Protein AF-A0A7X1Y1A5-F1 (afdb_monomer)

Mean predicted aligned error: 3.68 Å

Solvent-accessible surface area (backbone atoms only — not comparable to full-atom values): 12520 Å² total; per-residue (Å²): 138,83,86,88,81,53,67,68,61,55,48,53,51,49,54,50,46,46,41,40,70,78,44,64,27,79,57,90,88,56,60,76,90,51,46,66,65,41,46,43,37,35,48,65,66,52,66,79,60,46,49,19,50,79,42,71,34,95,81,48,61,76,58,76,95,42,43,67,24,46,55,52,50,51,52,32,39,50,70,18,44,76,50,64,33,32,40,62,83,42,53,36,37,65,87,43,78,54,68,34,30,24,36,59,42,32,43,61,32,44,37,38,84,50,64,18,96,88,44,80,75,28,39,25,83,44,59,52,24,40,33,27,41,74,58,87,61,32,34,37,36,45,36,60,42,58,72,81,60,65,42,50,61,65,54,59,50,47,42,37,76,70,41,46,78,81,46,51,88,30,51,52,82,92,68,88,76,71,99,70,88,74,53,45,68,51,45,45,55,34,47,75,71,39,50,73,59,74,45,76,43,95,90,68,52,37,26,46,39,62,24,56,13,46,32,99,90,60,46,49,65,82

Foldseek 3Di:
DDDDDDPLVVVLVVLCCCLCPVLVADCVPPDSVCSVLLSVLLVLQFDQQDAAAEAEFPPADDDPVLVQLVVVVNVSNRNSHGQVQFFDPQSRYSLRDDLLCQQAVKGWGASADDADPPDRSHGHHDQWTWIWHDDNHHIYGQYIDGPPQSQVLSSNLRCCVRCVVLQVVFWDPPDQDDPDDDDSVRSVVCSVVQHWDWDQYPVRTTGGRSSQGADPVGGHPD

Secondary structure (DSSP, 8-state):
------HHHHHHHHHHHIIIIIS----TTS-GGGHHHHHHHHHTTS------EEEE-TT----GGGHHHHHHHHHHHHHT---GGGS-GGGGSTT---HHHHHH--EEEE---SBPTT-TTSBPPPSEEEEEEE-SSEEEEEEEEETT-TT-THHHHHHHHH-HHHHGGGBPTT----SS---HHHHHHHHHTT----EE-TTS-EE--TT--B-TTSSB--

Sequence (222 aa):
MLLKADFVRDWTAELRRIMEIEWAMDLSQIPPKDFLALFFHAGKRRIEPRPRVVKVSASFVCPQNHASGWATLQTKIETGLDLSPHLSLQIEKVMGKDPLLFDWGVYHLHLGQAVHPKNGSFIERTGPVVFGYPTIDAFHAIGIYEHGSWSDSSIIETLHSNWPELTSHAKLEGVLSLAQNFNDEDRKNLRKAGINLITALSDGTFLAPLGGGYAGNGVSIE

Organism: NCBI:txid1608996

Structure (mmCIF, N/CA/C/O backbone):
data_AF-A0A7X1Y1A5-F1
#
_entry.id   AF-A0A7X1Y1A5-F1
#
loop_
_atom_site.group_PDB
_atom_site.id
_atom_site.type_symbol
_atom_site.label_atom_id
_atom_site.label_alt_id
_atom_site.label_comp_id
_atom_site.label_asym_id
_atom_site.label_entity_id
_atom_site.label_seq_id
_atom_site.pdbx_PDB_ins_code
_atom_site.Cartn_x
_atom_site.Cartn_y
_atom_site.Cartn_z
_atom_site.occupancy
_atom_site.B_iso_or_equiv
_at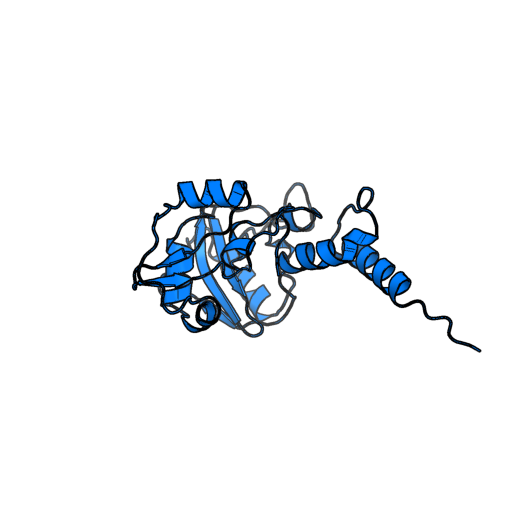om_site.auth_seq_id
_atom_site.auth_comp_id
_atom_site.auth_asym_id
_atom_site.auth_atom_id
_atom_site.pdbx_PDB_model_num
ATOM 1 N N . MET A 1 1 ? 11.812 -28.340 -36.354 1.00 65.12 1 MET A N 1
ATOM 2 C CA . MET A 1 1 ? 12.340 -27.250 -35.506 1.00 65.12 1 MET A CA 1
ATOM 3 C C . MET A 1 1 ? 12.042 -27.617 -34.063 1.00 65.12 1 MET A C 1
ATOM 5 O O . MET A 1 1 ? 10.878 -27.819 -33.753 1.00 65.12 1 MET A O 1
ATOM 9 N N . LEU A 1 2 ? 13.062 -27.816 -33.226 1.00 71.69 2 LEU A N 1
ATOM 10 C CA . LEU A 1 2 ? 12.881 -28.106 -31.799 1.00 71.69 2 LEU A CA 1
ATOM 11 C C . LEU A 1 2 ? 12.885 -26.781 -31.036 1.00 71.69 2 LEU A C 1
ATOM 13 O O . LEU A 1 2 ? 13.818 -25.994 -31.186 1.00 71.69 2 LEU A O 1
ATOM 17 N N . LEU A 1 3 ? 11.839 -26.528 -30.251 1.00 76.12 3 LEU A N 1
ATOM 18 C CA . LEU A 1 3 ? 11.799 -25.396 -29.331 1.00 76.12 3 LEU A CA 1
ATOM 19 C C . LEU A 1 3 ? 12.829 -25.651 -28.217 1.00 76.12 3 LEU A C 1
ATOM 21 O O . LEU A 1 3 ? 12.764 -26.684 -27.550 1.00 76.12 3 LEU A O 1
ATOM 25 N N . LYS A 1 4 ? 13.785 -24.739 -28.019 1.00 82.44 4 LYS A N 1
ATOM 26 C CA . LYS A 1 4 ? 14.707 -24.775 -26.875 1.00 82.44 4 LYS A CA 1
ATOM 27 C C . LYS A 1 4 ? 14.167 -23.819 -25.814 1.00 82.44 4 LYS A C 1
ATOM 29 O O . LYS A 1 4 ? 14.333 -22.615 -25.961 1.00 82.44 4 LYS A O 1
ATOM 34 N N . ALA A 1 5 ? 13.498 -24.361 -24.800 1.00 87.31 5 ALA A N 1
ATOM 35 C CA . ALA A 1 5 ? 12.947 -23.597 -23.683 1.00 87.31 5 ALA A CA 1
ATOM 36 C C . ALA A 1 5 ? 13.817 -23.781 -22.432 1.00 87.31 5 ALA A C 1
ATOM 38 O O . ALA A 1 5 ? 14.169 -24.912 -22.091 1.00 87.31 5 ALA A O 1
ATOM 39 N N . ASP A 1 6 ? 14.142 -22.680 -21.754 1.00 93.50 6 ASP A N 1
ATOM 40 C CA . ASP A 1 6 ? 14.787 -22.671 -20.439 1.00 93.50 6 ASP A CA 1
ATOM 41 C C . ASP A 1 6 ? 13.978 -21.750 -19.528 1.00 93.50 6 A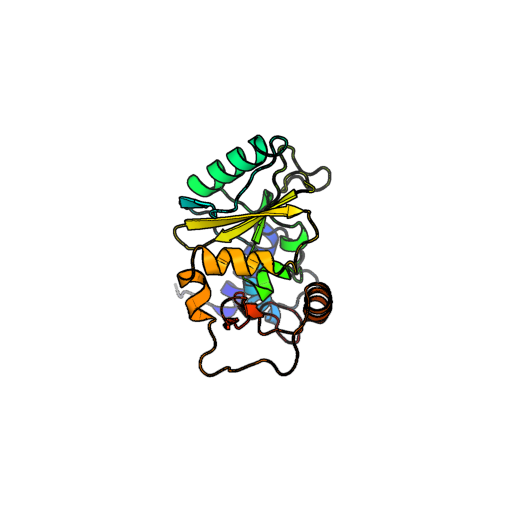SP A C 1
ATOM 43 O O . ASP A 1 6 ? 14.274 -20.568 -19.367 1.00 93.50 6 ASP A O 1
ATOM 47 N N . PHE A 1 7 ? 12.919 -22.308 -18.943 1.00 91.38 7 PHE A N 1
ATOM 48 C CA . PHE A 1 7 ? 11.948 -21.536 -18.175 1.00 91.38 7 PHE A CA 1
ATOM 49 C C . PHE A 1 7 ? 12.573 -20.753 -17.021 1.00 91.38 7 PHE A C 1
ATOM 51 O O . PHE A 1 7 ? 12.110 -19.658 -16.726 1.00 91.38 7 PHE A O 1
ATOM 58 N N . VAL A 1 8 ? 13.625 -21.269 -16.379 1.00 91.88 8 VAL A N 1
ATOM 59 C CA . VAL A 1 8 ? 14.278 -20.570 -15.262 1.00 91.88 8 VAL A CA 1
ATOM 60 C C . VAL A 1 8 ? 15.030 -19.349 -15.774 1.00 91.88 8 VAL A C 1
ATOM 62 O O . VAL A 1 8 ? 14.900 -18.259 -15.207 1.00 91.88 8 VAL A O 1
ATOM 65 N N . ARG A 1 9 ? 15.804 -19.509 -16.852 1.00 92.31 9 ARG A N 1
ATOM 66 C CA . ARG A 1 9 ? 16.543 -18.400 -17.456 1.00 92.31 9 ARG A CA 1
ATOM 67 C C . ARG A 1 9 ? 15.604 -17.355 -18.044 1.00 92.31 9 ARG A C 1
ATOM 69 O O . ARG A 1 9 ? 15.808 -16.167 -17.805 1.00 92.31 9 ARG A O 1
ATOM 76 N N . ASP A 1 10 ? 14.592 -17.800 -18.779 1.00 93.62 10 ASP A N 1
ATOM 77 C CA . ASP A 1 10 ? 13.623 -16.933 -19.447 1.00 93.62 10 ASP A CA 1
ATOM 78 C C . ASP A 1 10 ? 12.794 -16.159 -18.408 1.00 93.62 10 ASP A C 1
ATOM 80 O O . ASP A 1 10 ? 12.648 -14.944 -18.520 1.00 93.62 10 ASP A O 1
ATOM 84 N N . TRP A 1 11 ? 12.367 -16.819 -17.324 1.00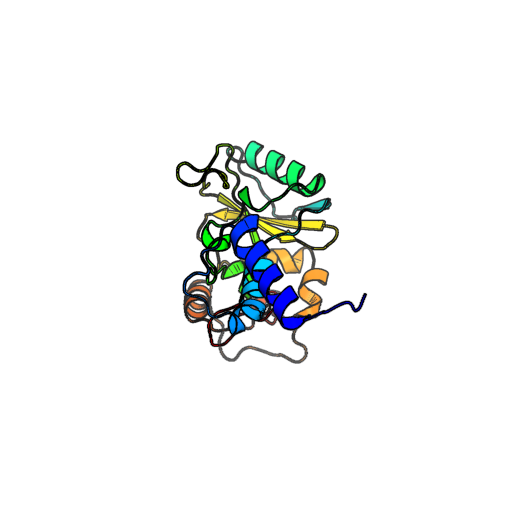 93.75 11 TRP A N 1
ATOM 85 C CA . TRP A 1 11 ? 11.703 -16.163 -16.196 1.00 93.75 11 TRP A CA 1
ATOM 86 C C . TRP A 1 11 ? 12.602 -15.140 -15.500 1.00 93.75 11 TRP A C 1
ATOM 88 O O . TRP A 1 11 ? 12.198 -14.002 -15.290 1.00 93.75 11 TRP A O 1
ATOM 98 N N . THR A 1 12 ? 13.849 -15.501 -15.187 1.00 95.25 12 THR A N 1
ATOM 99 C CA . THR A 1 12 ? 14.800 -14.584 -14.530 1.00 95.25 12 THR A CA 1
ATOM 100 C C . THR A 1 12 ? 15.081 -13.347 -15.389 1.00 95.25 12 THR A C 1
ATOM 102 O O . THR A 1 12 ? 15.207 -12.239 -14.862 1.00 95.25 12 THR A O 1
ATOM 105 N N . ALA A 1 13 ? 15.178 -13.523 -16.710 1.00 95.31 13 ALA A N 1
ATOM 106 C CA . ALA A 1 13 ? 15.346 -12.425 -17.654 1.00 95.31 13 ALA A CA 1
ATOM 107 C C . ALA A 1 13 ? 14.111 -11.513 -17.692 1.00 95.31 13 ALA A C 1
ATOM 109 O O . ALA A 1 13 ? 14.267 -10.293 -17.702 1.00 95.31 13 ALA A O 1
ATOM 110 N N . GLU A 1 14 ? 12.907 -12.084 -17.650 1.00 96.75 14 GLU A N 1
ATOM 111 C CA . GLU A 1 14 ? 11.667 -11.308 -17.639 1.00 96.75 14 GLU A CA 1
ATOM 112 C C . GLU A 1 14 ? 11.478 -10.526 -16.335 1.00 96.75 14 GLU A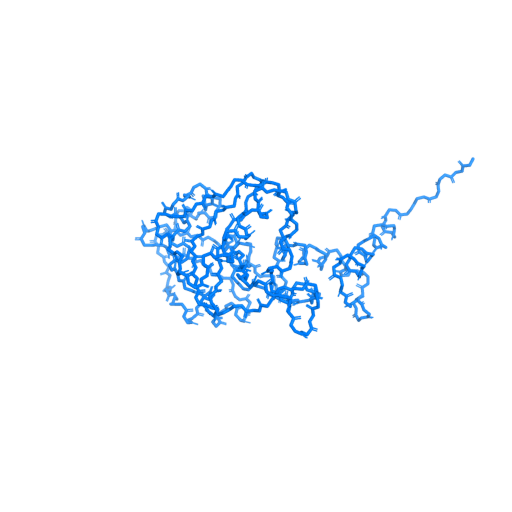 C 1
ATOM 114 O O . GLU A 1 14 ? 11.170 -9.336 -16.377 1.00 96.75 14 GLU A O 1
ATOM 119 N N . LEU A 1 15 ? 11.766 -11.138 -15.180 1.00 97.25 15 LEU A N 1
ATOM 120 C CA . LEU A 1 15 ? 11.756 -10.436 -13.893 1.00 97.25 15 LEU A CA 1
ATOM 121 C C . LEU A 1 15 ? 12.695 -9.226 -13.908 1.00 97.25 15 LEU A C 1
ATOM 123 O O . LEU A 1 15 ? 12.296 -8.127 -13.523 1.00 97.25 15 LEU A O 1
ATOM 127 N N . ARG A 1 16 ? 13.929 -9.412 -14.401 1.00 97.25 16 ARG A N 1
ATOM 128 C CA . ARG A 1 16 ? 14.891 -8.314 -14.559 1.00 97.25 16 ARG A CA 1
ATOM 129 C C . ARG A 1 16 ? 14.326 -7.221 -15.462 1.00 97.25 16 ARG A C 1
ATOM 131 O O . ARG A 1 16 ? 14.384 -6.054 -15.089 1.00 97.25 16 ARG A O 1
ATOM 138 N N . ARG A 1 17 ? 13.781 -7.591 -16.626 1.00 97.75 17 ARG A N 1
ATOM 139 C CA . ARG A 1 17 ? 13.235 -6.642 -17.602 1.00 97.75 17 ARG A CA 1
ATOM 140 C C . ARG A 1 17 ? 12.127 -5.793 -16.984 1.00 97.75 17 ARG A C 1
ATOM 142 O O . ARG A 1 17 ? 12.178 -4.576 -17.117 1.00 97.75 17 ARG A O 1
ATOM 149 N N . ILE A 1 18 ? 11.163 -6.404 -16.295 1.00 97.50 18 ILE A N 1
ATOM 150 C CA . ILE A 1 18 ? 10.073 -5.672 -15.633 1.00 97.50 18 ILE A CA 1
ATOM 151 C C . ILE A 1 18 ? 10.649 -4.718 -14.577 1.00 97.50 18 ILE A C 1
ATOM 153 O O . ILE A 1 18 ? 10.353 -3.524 -14.589 1.00 97.50 18 ILE A O 1
ATOM 157 N N . MET A 1 19 ? 11.522 -5.217 -13.699 1.00 97.56 19 MET A N 1
ATOM 158 C CA . MET A 1 19 ? 12.094 -4.415 -12.614 1.00 97.56 19 MET A CA 1
ATOM 159 C C . MET A 1 19 ? 12.938 -3.233 -13.123 1.00 97.56 19 MET A C 1
ATOM 161 O O . MET A 1 19 ? 12.823 -2.128 -12.598 1.00 97.56 19 MET A O 1
ATOM 165 N N . GLU A 1 20 ? 13.772 -3.427 -14.145 1.00 97.50 20 GLU A N 1
ATOM 166 C CA . GLU A 1 20 ? 14.637 -2.369 -14.687 1.00 97.50 20 GLU A CA 1
ATOM 167 C C . GLU A 1 20 ? 13.868 -1.392 -15.585 1.00 97.50 20 GLU A C 1
ATOM 169 O O . GLU A 1 20 ? 14.029 -0.181 -15.455 1.00 97.50 20 GLU A O 1
ATOM 174 N N . ILE A 1 21 ? 13.025 -1.900 -16.490 1.00 96.56 21 ILE A N 1
ATOM 175 C CA . ILE A 1 21 ? 12.408 -1.090 -17.550 1.00 96.56 21 ILE A CA 1
ATOM 176 C C . ILE A 1 21 ? 11.083 -0.480 -17.104 1.00 96.56 21 ILE A C 1
ATOM 178 O O . ILE A 1 21 ? 10.854 0.707 -17.317 1.00 96.56 21 ILE A O 1
ATOM 182 N N . GLU A 1 22 ? 10.202 -1.272 -16.496 1.00 95.31 22 GLU A N 1
ATOM 183 C CA . GLU A 1 22 ? 8.859 -0.809 -16.122 1.00 95.31 22 GLU A CA 1
ATOM 184 C C . GLU A 1 22 ? 8.852 -0.163 -14.737 1.00 95.31 22 GLU A C 1
ATOM 186 O O . GLU A 1 22 ? 8.068 0.744 -14.470 1.00 95.31 22 GLU A O 1
ATOM 191 N N . TRP A 1 23 ? 9.728 -0.621 -13.842 1.00 96.31 23 TRP A N 1
ATOM 192 C CA . TRP A 1 23 ? 9.788 -0.158 -12.453 1.00 96.31 23 TRP A CA 1
ATOM 193 C C . TRP A 1 23 ? 10.985 0.744 -12.144 1.00 96.31 23 TRP A C 1
ATOM 195 O O . TRP A 1 23 ? 11.135 1.148 -10.987 1.00 96.31 23 TRP A O 1
ATOM 205 N N . ALA A 1 24 ? 11.801 1.060 -13.156 1.00 96.38 24 ALA A N 1
ATOM 206 C CA . ALA A 1 24 ? 12.955 1.955 -13.073 1.00 96.38 24 ALA A CA 1
ATOM 207 C C . ALA A 1 24 ? 13.945 1.602 -11.942 1.00 96.38 24 ALA A C 1
ATOM 209 O O . ALA A 1 24 ? 14.517 2.483 -11.296 1.00 96.38 24 ALA A O 1
ATOM 210 N N . MET A 1 25 ? 14.138 0.307 -11.669 1.00 96.69 25 MET A N 1
ATOM 211 C CA . MET A 1 25 ? 15.034 -0.163 -10.613 1.00 96.69 25 MET A CA 1
ATOM 212 C C . MET A 1 25 ? 16.462 -0.390 -11.108 1.00 96.69 25 MET A C 1
ATOM 214 O O . MET A 1 25 ? 16.685 -0.920 -12.192 1.00 96.69 25 MET A O 1
ATOM 218 N N . ASP A 1 26 ? 17.440 -0.085 -10.255 1.00 95.88 26 ASP A N 1
ATOM 219 C CA . ASP A 1 26 ? 18.838 -0.475 -10.462 1.00 95.88 26 ASP A CA 1
ATOM 220 C C . ASP A 1 26 ? 19.111 -1.852 -9.834 1.00 95.88 26 ASP A C 1
ATOM 222 O O . ASP A 1 26 ? 19.142 -1.993 -8.609 1.00 95.88 26 ASP A O 1
ATOM 226 N N . LEU A 1 27 ? 19.320 -2.864 -10.681 1.00 96.06 27 LEU A N 1
ATOM 227 C CA . LEU A 1 27 ? 19.672 -4.232 -10.282 1.00 96.06 27 LEU A CA 1
ATOM 228 C C . LEU A 1 27 ? 21.161 -4.562 -10.474 1.00 96.06 27 LEU A C 1
ATOM 230 O O . LEU A 1 27 ? 21.537 -5.732 -10.386 1.00 96.06 27 LEU A O 1
ATOM 234 N N . SER A 1 28 ? 22.025 -3.574 -10.731 1.00 94.81 28 SER A N 1
ATOM 235 C CA . SER A 1 28 ? 23.445 -3.804 -11.053 1.00 94.81 28 SER A CA 1
ATOM 236 C C . SER A 1 28 ? 24.206 -4.573 -9.967 1.00 94.81 28 SER A C 1
ATOM 238 O O . SER A 1 28 ? 25.107 -5.349 -10.280 1.00 94.81 28 SER A O 1
ATOM 240 N N . GLN A 1 29 ? 23.820 -4.393 -8.700 1.00 94.31 29 GLN A N 1
ATOM 241 C CA . GLN A 1 29 ? 24.430 -5.046 -7.535 1.00 94.31 29 GLN A CA 1
ATOM 242 C C . GLN A 1 29 ? 23.626 -6.243 -7.005 1.00 94.31 29 GLN A C 1
ATOM 244 O O . GLN A 1 29 ? 23.963 -6.796 -5.959 1.00 94.31 29 GLN A O 1
ATOM 249 N N . ILE A 1 30 ? 22.548 -6.640 -7.688 1.00 95.62 30 ILE A N 1
ATOM 250 C CA . ILE A 1 30 ? 21.641 -7.688 -7.214 1.00 95.62 30 ILE A CA 1
ATOM 251 C C . ILE A 1 30 ? 21.938 -8.997 -7.959 1.00 95.62 30 ILE A C 1
ATOM 253 O O . ILE A 1 30 ? 21.876 -9.034 -9.193 1.00 95.62 30 ILE A O 1
ATOM 257 N N . PRO A 1 31 ? 22.257 -10.095 -7.250 1.00 95.00 31 PRO A N 1
ATOM 258 C CA . PRO A 1 31 ? 22.532 -11.363 -7.904 1.00 95.00 31 PRO A CA 1
ATOM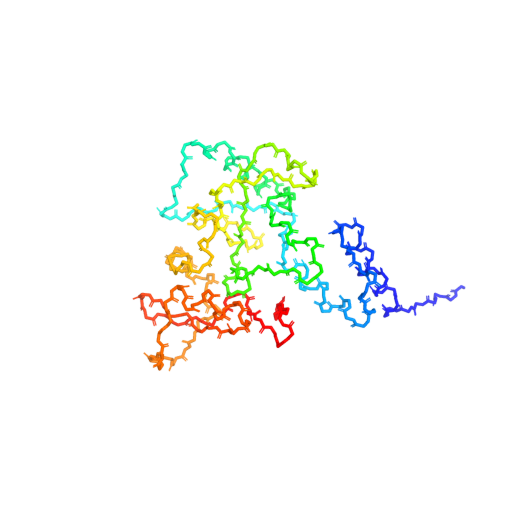 259 C C . PRO A 1 31 ? 21.226 -11.982 -8.446 1.00 95.00 31 PRO A C 1
ATOM 261 O O . PRO A 1 31 ? 20.196 -11.921 -7.773 1.00 95.00 31 PRO A O 1
ATOM 264 N N . PRO A 1 32 ? 21.247 -12.655 -9.615 1.00 93.62 32 PRO A N 1
ATOM 265 C CA . PRO A 1 32 ? 20.028 -13.162 -10.259 1.00 93.62 32 PRO A CA 1
ATOM 266 C C . PRO A 1 32 ? 19.171 -14.096 -9.394 1.00 93.62 32 PRO A C 1
ATOM 268 O O . PRO A 1 32 ? 17.950 -14.106 -9.516 1.00 93.62 32 PRO A O 1
ATOM 271 N N . LYS A 1 33 ? 19.798 -14.860 -8.491 1.00 92.81 33 LYS A N 1
ATOM 272 C CA . LYS A 1 33 ? 19.102 -15.762 -7.560 1.00 92.81 33 LYS A CA 1
ATOM 273 C C . LYS A 1 33 ? 18.132 -15.042 -6.609 1.00 92.81 33 LYS A C 1
ATOM 275 O O . LYS A 1 33 ? 17.196 -15.672 -6.131 1.00 92.81 33 LYS A O 1
ATOM 280 N N . ASP A 1 34 ? 18.338 -13.748 -6.360 1.00 93.81 34 ASP A N 1
ATOM 281 C CA . ASP A 1 34 ? 17.519 -12.961 -5.433 1.00 93.81 34 ASP A CA 1
ATOM 282 C C . ASP A 1 34 ? 16.356 -12.250 -6.151 1.00 93.81 34 ASP A C 1
ATOM 284 O O . ASP A 1 34 ? 15.466 -11.706 -5.499 1.00 93.81 34 ASP A O 1
ATOM 288 N N . PHE A 1 35 ? 16.315 -12.278 -7.492 1.00 94.94 35 PHE A N 1
ATOM 289 C CA . PHE A 1 35 ? 15.307 -11.560 -8.280 1.00 94.94 35 PHE A CA 1
ATOM 290 C C . PHE A 1 35 ? 13.889 -11.982 -7.962 1.00 94.94 35 PHE A C 1
ATOM 292 O O . PHE A 1 35 ? 13.022 -11.125 -7.899 1.00 94.94 35 PHE A O 1
ATOM 299 N N . LEU A 1 36 ? 13.647 -13.268 -7.712 1.00 93.12 36 LEU A N 1
ATOM 300 C CA . LEU A 1 36 ? 12.301 -13.747 -7.422 1.00 93.12 36 LEU A CA 1
ATOM 301 C C . LEU A 1 36 ? 11.733 -13.108 -6.148 1.00 93.12 36 LEU A C 1
ATOM 303 O O . LEU A 1 36 ? 10.659 -12.515 -6.177 1.00 93.12 36 LEU A O 1
ATOM 307 N N . ALA A 1 37 ? 12.474 -13.189 -5.041 1.00 93.31 37 ALA A N 1
ATOM 308 C CA . ALA A 1 37 ? 12.042 -12.619 -3.768 1.00 93.31 37 ALA A CA 1
ATOM 309 C C . ALA A 1 37 ? 11.919 -11.088 -3.852 1.00 93.31 37 ALA A C 1
ATOM 311 O O . ALA A 1 37 ? 10.962 -10.502 -3.347 1.00 93.31 37 ALA A O 1
ATOM 312 N N . LEU A 1 38 ? 12.866 -10.435 -4.532 1.00 95.56 38 LEU A N 1
ATOM 313 C CA . LEU A 1 38 ? 12.873 -8.981 -4.678 1.00 95.56 38 LEU A CA 1
ATOM 314 C C . LEU A 1 38 ? 11.807 -8.471 -5.644 1.00 95.56 38 LEU A C 1
ATOM 316 O O . LEU A 1 38 ? 11.306 -7.367 -5.446 1.00 95.56 38 LEU A O 1
ATOM 320 N N . PHE A 1 39 ? 11.418 -9.272 -6.634 1.00 96.31 39 PHE A N 1
ATOM 321 C CA . PHE A 1 39 ? 10.308 -8.974 -7.526 1.00 96.31 39 PHE A CA 1
ATOM 322 C C . PHE A 1 39 ? 8.994 -8.902 -6.754 1.00 96.31 39 PHE A C 1
ATOM 324 O O . PHE A 1 39 ? 8.296 -7.902 -6.872 1.00 96.31 39 PHE A O 1
ATOM 331 N N . PHE A 1 40 ? 8.683 -9.889 -5.906 1.00 95.06 40 PHE A N 1
ATOM 332 C CA . PHE A 1 40 ? 7.466 -9.849 -5.083 1.00 95.06 40 PHE A CA 1
ATOM 333 C C . PHE A 1 40 ? 7.513 -8.724 -4.046 1.00 95.06 40 PHE A C 1
ATOM 335 O O . PHE A 1 40 ? 6.573 -7.940 -3.942 1.00 95.06 40 PHE A O 1
ATOM 342 N N . HIS A 1 41 ? 8.656 -8.529 -3.384 1.00 95.62 41 HIS A N 1
ATOM 343 C CA . HIS A 1 41 ? 8.852 -7.407 -2.464 1.00 95.62 41 HIS A CA 1
ATOM 344 C C . HIS A 1 41 ? 8.671 -6.028 -3.134 1.00 95.62 41 HIS A C 1
ATOM 346 O O . HIS A 1 41 ? 8.161 -5.084 -2.523 1.00 95.62 41 HIS A O 1
ATOM 352 N N . ALA A 1 42 ? 9.119 -5.875 -4.382 1.00 96.31 42 ALA A N 1
ATOM 353 C CA . ALA A 1 42 ? 8.911 -4.681 -5.198 1.00 96.31 42 ALA A CA 1
ATOM 354 C C . ALA A 1 42 ? 7.475 -4.550 -5.710 1.00 96.31 42 ALA A C 1
ATOM 356 O O . ALA A 1 42 ? 6.921 -3.448 -5.687 1.00 96.31 42 ALA A O 1
ATOM 357 N N . GLY A 1 43 ? 6.880 -5.659 -6.135 1.00 95.81 43 GLY A N 1
ATOM 358 C CA . GLY A 1 43 ? 5.513 -5.747 -6.627 1.00 95.81 43 GLY A CA 1
ATOM 359 C C . GLY A 1 43 ? 4.499 -5.377 -5.553 1.00 95.81 43 GLY A C 1
ATOM 360 O O . GLY A 1 43 ? 3.640 -4.544 -5.814 1.00 95.81 43 GLY A O 1
ATOM 361 N N . LYS A 1 44 ? 4.663 -5.873 -4.316 1.00 95.44 44 LYS A N 1
ATOM 362 C CA . LYS A 1 44 ? 3.787 -5.536 -3.180 1.00 95.44 44 LYS A CA 1
ATOM 363 C C . LYS A 1 44 ? 3.703 -4.034 -2.934 1.00 95.44 44 LYS A C 1
ATOM 365 O O . LYS A 1 44 ? 2.693 -3.548 -2.466 1.00 95.44 44 LYS A O 1
ATOM 370 N N . ARG A 1 45 ? 4.746 -3.264 -3.246 1.00 96.31 45 ARG A N 1
ATOM 371 C CA . ARG A 1 45 ? 4.749 -1.802 -3.064 1.00 96.31 45 ARG A CA 1
ATOM 372 C C . ARG A 1 45 ? 4.018 -1.046 -4.174 1.00 96.31 45 ARG A C 1
ATOM 374 O O . ARG A 1 45 ? 4.090 0.178 -4.202 1.00 96.31 45 ARG A O 1
ATOM 381 N N . ARG A 1 46 ? 3.346 -1.744 -5.090 1.00 96.38 46 ARG A N 1
ATOM 382 C CA . ARG A 1 46 ? 2.590 -1.179 -6.210 1.00 96.38 46 ARG A CA 1
ATOM 383 C C . ARG A 1 46 ? 1.146 -1.648 -6.153 1.00 96.38 46 ARG A C 1
ATOM 3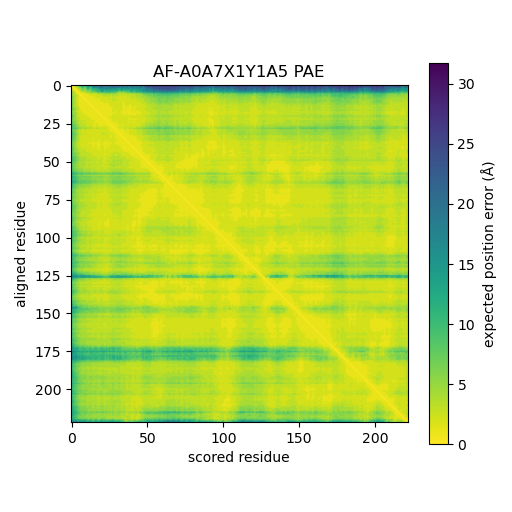85 O O . ARG A 1 46 ? 0.850 -2.764 -5.746 1.00 96.38 46 ARG A O 1
ATOM 392 N N . ILE A 1 47 ? 0.254 -0.783 -6.615 1.00 97.62 47 ILE A N 1
ATOM 393 C CA . ILE A 1 47 ? -1.163 -1.098 -6.758 1.00 97.62 47 ILE A CA 1
ATOM 394 C C . ILE A 1 47 ? -1.403 -1.408 -8.232 1.00 97.62 47 ILE A C 1
ATOM 396 O O . ILE A 1 47 ? -1.127 -0.565 -9.082 1.00 97.62 47 ILE A O 1
ATOM 400 N N . GLU A 1 48 ? -1.908 -2.605 -8.537 1.00 96.62 48 GLU A N 1
ATOM 401 C CA . GLU A 1 48 ? -2.255 -2.997 -9.910 1.00 96.62 48 GLU A CA 1
ATOM 402 C C . GLU A 1 48 ? -3.219 -1.962 -10.534 1.00 96.62 48 GLU A C 1
ATOM 404 O O . GLU A 1 48 ? -4.271 -1.700 -9.929 1.00 96.62 48 GLU A O 1
ATOM 409 N N . PRO A 1 49 ? -2.914 -1.396 -11.721 1.00 97.75 49 PRO A N 1
ATOM 410 C CA . PRO A 1 49 ? -3.822 -0.510 -12.448 1.00 97.75 49 PRO A CA 1
ATOM 411 C C . PRO A 1 49 ? -5.107 -1.249 -12.829 1.00 97.75 49 PRO A C 1
ATOM 413 O O . PRO A 1 49 ? -5.121 -2.124 -13.694 1.00 97.75 49 PRO A O 1
ATOM 416 N N . ARG A 1 50 ? -6.189 -0.938 -12.115 1.00 97.94 50 ARG A N 1
ATOM 417 C CA . ARG A 1 50 ? -7.483 -1.614 -12.236 1.00 97.94 50 ARG A CA 1
ATOM 418 C C . ARG A 1 50 ? -8.586 -0.706 -11.692 1.00 97.94 50 ARG A C 1
ATOM 420 O O . ARG A 1 50 ? -8.377 -0.132 -10.617 1.00 97.94 50 ARG A O 1
ATOM 427 N N . PRO A 1 51 ? -9.734 -0.586 -12.388 1.00 98.62 51 PRO A N 1
ATOM 428 C CA . PRO A 1 51 ? -10.886 0.156 -11.889 1.00 98.62 51 PRO A CA 1
ATOM 429 C C . PRO A 1 51 ? -11.336 -0.381 -10.534 1.00 98.62 51 PRO A C 1
ATOM 431 O O . PRO A 1 51 ? -11.543 -1.585 -10.384 1.00 98.62 51 PRO A O 1
ATOM 434 N N . ARG A 1 52 ? -11.482 0.504 -9.549 1.00 98.69 52 ARG A N 1
ATOM 435 C CA . ARG A 1 52 ? -11.965 0.157 -8.209 1.00 98.69 52 ARG A CA 1
ATOM 436 C C . ARG A 1 52 ? -13.009 1.152 -7.746 1.00 98.69 52 ARG A C 1
ATOM 438 O O . ARG A 1 52 ? -12.855 2.353 -7.937 1.00 98.69 52 ARG A O 1
ATOM 445 N N . VAL A 1 53 ? -14.030 0.660 -7.056 1.00 98.75 53 VAL A N 1
ATOM 446 C CA . VAL A 1 53 ? -14.979 1.528 -6.355 1.00 98.75 53 VAL A CA 1
ATOM 447 C C . VAL A 1 53 ? -14.274 2.174 -5.165 1.00 98.75 53 VAL A C 1
ATOM 449 O O . VAL A 1 53 ? -13.678 1.476 -4.342 1.00 98.75 53 VAL A O 1
ATOM 452 N N . VAL A 1 54 ? -14.349 3.497 -5.041 1.00 98.81 54 VAL A N 1
ATOM 453 C CA . VAL A 1 54 ? -13.835 4.193 -3.857 1.00 98.81 54 VAL A CA 1
ATOM 454 C C . VAL A 1 54 ? -14.851 4.069 -2.724 1.00 98.81 54 VAL A C 1
ATOM 456 O O . VAL A 1 54 ? -15.987 4.524 -2.838 1.00 98.81 54 VAL A O 1
ATOM 459 N N . LYS A 1 55 ? -14.433 3.476 -1.606 1.00 98.81 55 LYS A N 1
ATOM 460 C CA . LYS A 1 55 ? -15.181 3.477 -0.345 1.00 98.81 55 LYS A CA 1
ATOM 461 C C . LYS A 1 55 ? -14.443 4.358 0.649 1.00 98.81 55 LYS A C 1
ATOM 463 O O . LYS A 1 55 ? -13.257 4.151 0.876 1.00 98.81 55 LYS A O 1
ATOM 468 N N . VAL A 1 56 ? -15.127 5.328 1.238 1.00 98.62 56 VAL A N 1
ATOM 469 C CA . VAL A 1 56 ? -14.553 6.221 2.253 1.00 98.62 56 VAL A CA 1
ATOM 470 C C . VAL A 1 56 ? -15.006 5.784 3.639 1.00 98.62 56 VAL A C 1
ATOM 472 O O . VAL A 1 56 ? -16.142 5.335 3.798 1.00 98.62 56 VAL A O 1
ATOM 475 N N . SER A 1 57 ? -14.119 5.881 4.627 1.00 98.50 57 SER A N 1
ATOM 476 C CA . SER A 1 57 ? -14.481 5.612 6.018 1.00 98.50 57 SER A CA 1
ATOM 477 C C . SER A 1 57 ? -15.477 6.659 6.530 1.00 98.50 57 SER A C 1
ATOM 479 O O . SER A 1 57 ? -15.542 7.785 6.028 1.00 98.50 57 SER A O 1
ATOM 481 N N . ALA A 1 58 ? -16.237 6.313 7.567 1.00 97.31 58 ALA A N 1
ATOM 482 C CA . ALA A 1 58 ? -17.185 7.223 8.206 1.00 97.31 58 ALA A CA 1
ATOM 483 C C . ALA A 1 58 ? -16.510 8.467 8.820 1.00 97.31 58 ALA A C 1
ATOM 485 O O . ALA A 1 58 ? -17.155 9.503 8.968 1.00 97.31 58 ALA A O 1
ATOM 486 N N . SER A 1 59 ? -15.223 8.376 9.168 1.00 94.56 59 SER A N 1
ATOM 487 C CA . SER A 1 59 ? -14.414 9.465 9.730 1.00 94.56 59 SER A CA 1
ATOM 488 C C . SER A 1 59 ? -13.582 10.216 8.681 1.00 94.56 59 SER A C 1
ATOM 490 O O . SER A 1 59 ? -12.819 11.114 9.041 1.00 94.56 59 SER A O 1
ATOM 492 N N . PHE A 1 60 ? -13.706 9.882 7.391 1.00 97.62 60 PHE A N 1
ATOM 493 C CA . PHE A 1 60 ? -12.905 10.495 6.337 1.00 97.62 60 PHE A CA 1
ATOM 494 C C . PHE A 1 60 ? -13.260 11.975 6.153 1.00 97.62 60 PHE A C 1
ATOM 496 O O . PHE A 1 60 ? -14.359 12.326 5.719 1.00 97.62 60 PHE A O 1
ATOM 503 N N . VAL A 1 61 ? -12.292 12.856 6.405 1.00 96.19 61 VAL A N 1
ATOM 504 C CA . VAL A 1 61 ? -12.415 14.297 6.162 1.00 96.19 61 VAL A CA 1
ATOM 505 C C . VAL A 1 61 ? -11.281 14.748 5.254 1.00 96.19 61 VAL A C 1
ATOM 507 O O . VAL A 1 61 ? -10.110 14.569 5.581 1.00 96.19 61 VAL A O 1
ATOM 510 N N . CYS A 1 62 ? -11.627 15.365 4.121 1.00 96.38 62 CYS A N 1
ATOM 511 C CA . CYS A 1 62 ? -10.643 15.964 3.226 1.00 96.38 62 CYS A CA 1
ATOM 512 C C . CYS A 1 62 ? -10.494 17.465 3.493 1.00 96.38 62 CYS A C 1
ATOM 514 O O . CYS A 1 62 ? -11.452 18.209 3.265 1.00 96.38 62 CYS A O 1
ATOM 516 N N . PRO A 1 63 ? -9.304 17.943 3.902 1.00 93.69 63 PRO A N 1
ATOM 517 C CA . PRO A 1 63 ? -9.031 19.371 3.988 1.00 93.69 63 PRO A CA 1
ATOM 518 C C . PRO A 1 63 ? -9.271 20.073 2.646 1.00 93.69 63 PRO A C 1
ATOM 520 O O . PRO A 1 63 ? -8.940 19.541 1.582 1.00 93.69 63 PRO A O 1
ATOM 523 N N . GLN A 1 64 ? -9.826 21.287 2.684 1.00 94.50 64 GLN A N 1
ATOM 524 C CA . GLN A 1 64 ? -10.232 22.020 1.477 1.00 94.50 64 GLN A CA 1
ATOM 525 C C . GLN A 1 64 ? -9.065 22.262 0.507 1.00 94.50 64 GLN A C 1
ATOM 527 O O . GLN A 1 64 ? -9.232 22.149 -0.706 1.00 94.50 64 GLN A O 1
ATOM 532 N N . ASN A 1 65 ? -7.868 22.532 1.032 1.00 94.19 65 ASN A N 1
ATOM 533 C CA . ASN A 1 65 ? -6.643 22.725 0.252 1.00 94.19 65 ASN A CA 1
ATOM 534 C C . ASN A 1 65 ? -6.157 21.448 -0.464 1.00 94.19 65 ASN A C 1
ATOM 536 O O . ASN A 1 65 ? -5.312 21.541 -1.349 1.00 94.19 65 ASN A O 1
ATOM 540 N N . HIS A 1 66 ? -6.695 20.275 -0.120 1.00 95.75 66 HIS A N 1
ATOM 541 C CA . HIS A 1 66 ? -6.378 18.994 -0.756 1.00 95.75 66 HIS A CA 1
ATOM 542 C C . HIS A 1 66 ? -7.544 18.392 -1.550 1.00 95.75 66 HIS A C 1
ATOM 544 O O . HIS A 1 66 ? -7.364 17.364 -2.201 1.00 95.75 66 HIS A O 1
ATOM 550 N N . ALA A 1 67 ? -8.712 19.045 -1.576 1.00 96.62 67 ALA A N 1
ATOM 551 C CA . ALA A 1 67 ? -9.916 18.522 -2.222 1.00 96.62 67 ALA A CA 1
ATOM 552 C C . ALA A 1 67 ? -9.719 18.216 -3.718 1.00 96.62 67 ALA A C 1
ATOM 554 O O . ALA A 1 67 ? -10.172 17.184 -4.207 1.00 96.62 67 ALA A O 1
ATOM 555 N N . SER A 1 68 ? -8.998 19.074 -4.448 1.00 97.25 68 SER A N 1
ATOM 556 C CA . SER A 1 68 ? -8.741 18.864 -5.881 1.00 97.25 68 SER A CA 1
ATOM 557 C C . SER A 1 68 ? -7.759 17.711 -6.143 1.00 97.25 68 SER A C 1
ATOM 559 O O . SER A 1 68 ? -7.958 16.920 -7.069 1.00 97.25 68 SER A O 1
ATOM 561 N N . GLY A 1 69 ? -6.739 17.561 -5.292 1.00 97.81 69 GLY A N 1
ATOM 562 C CA . GLY A 1 69 ? -5.835 16.411 -5.321 1.00 97.81 69 GLY A CA 1
ATOM 563 C C . GLY A 1 69 ? -6.565 15.102 -5.021 1.00 97.81 69 GLY A C 1
ATOM 564 O O . GLY A 1 69 ? -6.376 14.114 -5.730 1.00 97.81 69 GLY A O 1
ATOM 565 N N . TRP A 1 70 ? -7.461 15.113 -4.029 1.00 98.31 70 TRP A N 1
ATOM 566 C CA . TRP A 1 70 ? -8.282 13.953 -3.685 1.00 98.31 70 TRP A CA 1
ATOM 567 C C . TRP A 1 70 ? -9.228 13.561 -4.824 1.00 98.31 70 TRP A C 1
ATOM 569 O O . TRP A 1 70 ? -9.197 12.414 -5.259 1.00 98.31 70 TRP A O 1
ATOM 579 N N . ALA A 1 71 ? -9.973 14.512 -5.394 1.00 98.38 71 ALA A N 1
ATOM 580 C CA . ALA A 1 71 ? -10.865 14.255 -6.529 1.00 98.38 71 ALA A CA 1
ATOM 581 C C . ALA A 1 71 ? -10.121 13.682 -7.753 1.00 98.38 71 ALA A C 1
ATOM 583 O O . ALA A 1 71 ? -10.607 12.774 -8.434 1.00 98.38 71 ALA A O 1
ATOM 584 N N . THR A 1 72 ? -8.905 14.176 -8.011 1.00 98.25 72 THR A N 1
ATOM 585 C CA . THR A 1 72 ? -8.031 13.647 -9.069 1.00 98.25 72 THR A CA 1
ATOM 586 C C . THR A 1 72 ? -7.632 12.198 -8.784 1.00 98.25 72 THR A C 1
ATOM 588 O O . THR A 1 72 ? -7.697 11.352 -9.677 1.00 98.25 72 THR A O 1
ATOM 591 N N . LEU A 1 73 ? -7.237 11.895 -7.544 1.00 98.50 73 LEU A N 1
ATOM 592 C CA . LEU A 1 73 ? -6.872 10.541 -7.135 1.00 98.50 73 LEU A CA 1
ATOM 593 C C . LEU A 1 73 ? -8.070 9.581 -7.216 1.00 98.50 73 LEU A C 1
ATOM 595 O O . LEU A 1 73 ? -7.917 8.489 -7.756 1.00 98.50 73 LEU A O 1
ATOM 599 N N . GLN A 1 74 ? -9.259 9.997 -6.767 1.00 98.69 74 GLN A N 1
ATOM 600 C CA . GLN A 1 74 ? -10.495 9.213 -6.899 1.00 98.69 74 GLN A CA 1
ATOM 601 C C . GLN A 1 74 ? -10.773 8.851 -8.356 1.00 98.69 74 GLN A C 1
ATOM 603 O O . GLN A 1 74 ? -10.947 7.679 -8.670 1.00 98.69 74 GLN A O 1
ATOM 608 N N . THR A 1 75 ? -10.702 9.836 -9.256 1.00 98.69 75 THR A N 1
ATOM 609 C CA . THR A 1 75 ? -10.915 9.604 -10.691 1.00 98.69 75 THR A CA 1
ATOM 610 C C . THR A 1 75 ? -9.947 8.550 -11.231 1.00 98.69 75 THR A C 1
ATOM 612 O O . THR A 1 75 ? -10.354 7.652 -11.966 1.00 98.69 75 THR A O 1
ATOM 615 N N . LYS A 1 76 ? -8.662 8.611 -10.853 1.00 98.69 76 LYS A N 1
ATOM 616 C CA . LYS A 1 76 ? -7.664 7.609 -11.265 1.00 98.69 76 LYS A CA 1
ATOM 617 C C . LYS A 1 76 ? -7.975 6.215 -10.723 1.00 98.69 76 LYS A C 1
ATOM 619 O O . LYS A 1 76 ? -7.860 5.249 -11.470 1.00 98.69 76 LYS A O 1
ATOM 624 N N . ILE A 1 77 ? -8.392 6.114 -9.462 1.00 98.81 77 ILE A N 1
ATOM 625 C CA . ILE A 1 77 ? -8.780 4.844 -8.835 1.00 98.81 77 ILE A CA 1
ATOM 626 C C . ILE A 1 77 ? -9.984 4.230 -9.564 1.00 98.81 77 ILE A C 1
ATOM 628 O O . ILE A 1 77 ? -9.952 3.059 -9.943 1.00 98.81 77 ILE A O 1
ATOM 632 N N . GLU A 1 78 ? -11.024 5.025 -9.805 1.00 98.75 78 GLU A N 1
ATOM 633 C CA . GLU A 1 78 ? -12.280 4.571 -10.411 1.00 98.75 78 GLU A CA 1
ATOM 634 C C . GLU A 1 78 ? -12.120 4.203 -11.886 1.00 98.75 78 GLU A C 1
ATOM 636 O O . GLU A 1 78 ? -12.775 3.286 -12.373 1.00 98.75 78 GLU A O 1
ATOM 641 N N . THR A 1 79 ? -11.208 4.869 -12.595 1.00 98.56 79 THR A N 1
ATOM 642 C CA . THR A 1 79 ? -10.903 4.571 -14.004 1.00 98.56 79 THR A CA 1
ATOM 643 C C . THR A 1 79 ? -9.802 3.527 -14.183 1.00 98.56 79 THR A C 1
ATOM 645 O O . THR A 1 79 ? -9.565 3.073 -15.301 1.00 98.56 79 THR A O 1
ATOM 648 N N . GLY A 1 80 ? -9.143 3.113 -13.099 1.00 98.38 80 GLY A N 1
ATOM 649 C CA . GLY A 1 80 ? -8.087 2.105 -13.128 1.00 98.38 80 GLY A CA 1
ATOM 650 C C . GLY A 1 80 ? -6.765 2.574 -13.713 1.00 98.38 80 GLY A C 1
ATOM 651 O O . GLY A 1 80 ? -5.988 1.753 -14.198 1.00 98.38 80 GLY A O 1
ATOM 652 N N . LEU A 1 81 ? -6.503 3.878 -13.671 1.00 98.31 81 LEU A N 1
ATOM 653 C CA . LEU A 1 81 ? -5.212 4.428 -14.062 1.00 98.31 81 LEU A CA 1
ATOM 654 C C . LEU A 1 81 ? -4.119 4.026 -13.067 1.00 98.31 81 LEU A C 1
ATOM 656 O O . LEU A 1 81 ? -4.381 3.743 -11.897 1.00 98.31 81 LEU A O 1
ATOM 660 N N . ASP A 1 82 ? -2.873 4.036 -13.540 1.00 97.69 82 ASP A N 1
ATOM 661 C CA . ASP A 1 82 ? -1.716 3.733 -12.703 1.00 97.69 82 ASP A CA 1
ATOM 662 C C . ASP A 1 82 ? -1.574 4.749 -11.559 1.00 97.69 82 ASP A C 1
ATOM 664 O O . ASP A 1 82 ? -1.538 5.970 -11.761 1.00 97.69 82 ASP A O 1
ATOM 668 N N . LEU A 1 83 ? -1.496 4.218 -10.339 1.00 98.38 83 LEU A N 1
ATOM 669 C CA . LEU A 1 83 ? -1.350 4.990 -9.110 1.00 98.38 83 LEU A CA 1
ATOM 670 C C . LEU A 1 83 ? 0.110 5.124 -8.676 1.00 98.38 83 LEU A C 1
ATOM 672 O O . LEU A 1 83 ? 0.380 5.884 -7.747 1.00 98.38 83 LEU A O 1
ATOM 676 N N . SER A 1 84 ? 1.056 4.457 -9.349 1.00 97.75 84 SER A N 1
ATOM 677 C CA . SER A 1 84 ? 2.492 4.536 -9.046 1.00 97.75 84 SER A CA 1
ATOM 678 C C . SER A 1 84 ? 3.018 5.972 -8.897 1.00 97.75 84 SER A C 1
ATOM 680 O O . SER A 1 84 ? 3.760 6.212 -7.941 1.00 97.75 84 SER A O 1
ATOM 682 N N . PRO A 1 85 ? 2.576 6.968 -9.699 1.00 97.75 85 PRO A N 1
ATOM 683 C CA . PRO A 1 85 ? 2.996 8.359 -9.512 1.00 97.75 85 PRO A CA 1
ATOM 684 C C . PRO A 1 85 ? 2.640 8.963 -8.145 1.00 97.75 85 PRO A C 1
ATOM 686 O O . PRO A 1 85 ? 3.297 9.907 -7.705 1.00 97.75 85 PRO A O 1
ATOM 689 N N . HIS A 1 86 ? 1.608 8.437 -7.475 1.00 98.19 86 HIS A N 1
ATOM 690 C CA . HIS A 1 86 ? 1.151 8.879 -6.155 1.00 98.19 86 HIS A CA 1
ATOM 691 C C . HIS A 1 86 ? 1.833 8.139 -4.999 1.00 98.19 86 HIS A C 1
ATOM 693 O O . HIS A 1 86 ? 1.716 8.579 -3.857 1.00 98.19 86 HIS A O 1
ATOM 699 N N . LEU A 1 87 ? 2.549 7.044 -5.260 1.00 97.50 87 LEU A N 1
ATOM 700 C CA . LEU A 1 87 ? 3.213 6.244 -4.232 1.00 97.50 87 LEU A CA 1
ATOM 701 C C . LEU A 1 87 ? 4.573 6.838 -3.840 1.00 97.50 87 LEU A C 1
ATOM 703 O O . LEU A 1 87 ? 5.087 7.771 -4.466 1.00 97.50 87 LEU A O 1
ATOM 707 N N . SER A 1 88 ? 5.172 6.298 -2.780 1.00 95.38 88 SER A N 1
ATOM 708 C CA . SER A 1 88 ? 6.508 6.676 -2.304 1.00 95.38 88 SER A CA 1
ATOM 709 C C . SER A 1 88 ? 7.579 6.601 -3.398 1.00 95.38 88 SER A C 1
ATOM 711 O O . SER A 1 88 ? 7.590 5.671 -4.196 1.00 95.38 88 SER A O 1
ATOM 713 N N . LEU A 1 89 ? 8.590 7.477 -3.355 1.00 95.75 89 LEU A N 1
ATOM 714 C CA . LEU A 1 89 ? 9.809 7.305 -4.171 1.00 95.75 89 LEU A CA 1
ATOM 715 C C . LEU A 1 89 ? 10.532 5.977 -3.872 1.00 95.75 89 LEU A C 1
ATOM 717 O O . LEU A 1 89 ? 11.348 5.512 -4.664 1.00 95.75 89 LEU A O 1
ATOM 721 N N . GLN A 1 90 ? 10.252 5.359 -2.720 1.00 95.50 90 GLN A N 1
ATOM 722 C CA . GLN A 1 90 ? 10.835 4.075 -2.345 1.00 95.50 90 GLN A CA 1
ATOM 723 C C . GLN A 1 90 ? 10.393 2.928 -3.257 1.00 95.50 90 GLN A C 1
ATOM 725 O O . GLN A 1 90 ? 11.071 1.903 -3.255 1.00 95.50 90 GLN A O 1
ATOM 730 N N . ILE A 1 91 ? 9.321 3.064 -4.052 1.00 96.69 91 ILE A N 1
ATOM 731 C CA . ILE A 1 91 ? 8.889 1.987 -4.956 1.00 96.69 91 ILE A CA 1
ATOM 732 C C . ILE A 1 91 ? 9.922 1.674 -6.046 1.00 96.69 91 ILE A C 1
ATOM 734 O O . ILE A 1 91 ? 9.928 0.551 -6.534 1.00 96.69 91 ILE A O 1
ATOM 738 N N . GLU A 1 92 ? 10.806 2.614 -6.403 1.00 96.50 92 GLU A N 1
ATOM 739 C CA . GLU A 1 92 ? 11.904 2.418 -7.375 1.00 96.50 92 GLU A CA 1
ATOM 740 C C . GLU A 1 92 ? 13.174 1.839 -6.726 1.00 96.50 92 GLU A C 1
ATOM 742 O O . GLU A 1 92 ? 14.132 1.470 -7.403 1.00 96.50 92 GLU A O 1
ATOM 747 N N . LYS A 1 93 ? 13.225 1.749 -5.392 1.00 95.94 93 LYS A N 1
ATOM 748 C CA . LYS A 1 93 ? 14.353 1.130 -4.689 1.00 95.94 93 LYS A CA 1
ATOM 749 C C . LYS A 1 93 ? 14.095 -0.358 -4.545 1.00 95.94 93 LYS A C 1
ATOM 751 O O . LYS A 1 93 ? 13.100 -0.750 -3.945 1.00 95.94 93 LYS A O 1
ATOM 756 N N . VAL A 1 94 ? 15.012 -1.197 -5.020 1.00 94.69 94 VAL A N 1
ATOM 757 C CA . VAL A 1 94 ? 14.874 -2.664 -4.959 1.00 94.69 94 VAL A CA 1
ATOM 758 C C . VAL A 1 94 ? 14.590 -3.139 -3.532 1.00 94.69 94 VAL A C 1
ATOM 760 O O . VAL A 1 94 ? 13.646 -3.886 -3.317 1.00 94.69 94 VAL A O 1
ATOM 763 N N . MET A 1 95 ? 15.324 -2.600 -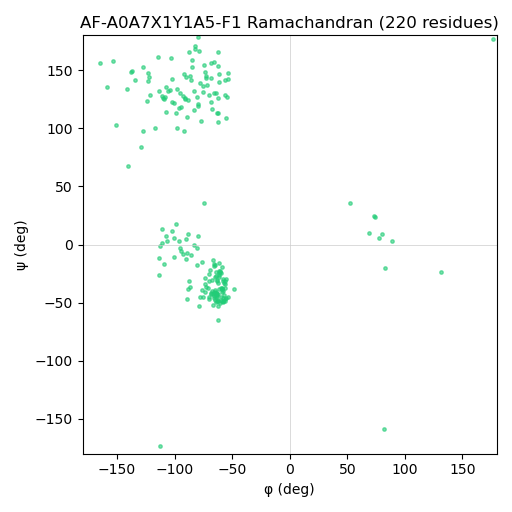2.554 1.00 93.38 95 MET A N 1
ATOM 764 C CA . MET A 1 95 ? 15.171 -2.869 -1.114 1.00 93.38 95 MET A CA 1
ATOM 765 C C . MET A 1 95 ? 14.363 -1.788 -0.373 1.00 93.38 95 MET A C 1
ATOM 767 O O . MET A 1 95 ? 14.493 -1.627 0.843 1.00 93.38 95 MET A O 1
ATOM 771 N N . GLY A 1 96 ? 13.606 -0.969 -1.106 1.00 94.44 96 GLY A N 1
ATOM 772 C CA . GLY A 1 96 ? 12.781 0.082 -0.520 1.00 94.44 96 GLY A CA 1
ATOM 773 C C . GLY A 1 96 ? 11.721 -0.502 0.410 1.00 94.44 96 GLY A C 1
ATOM 774 O O . GLY A 1 96 ? 11.200 -1.592 0.189 1.00 94.44 96 GLY A O 1
ATOM 775 N N . LYS A 1 97 ? 11.387 0.236 1.464 1.00 92.75 97 LYS A N 1
ATOM 776 C CA . LYS A 1 97 ? 10.466 -0.232 2.501 1.00 92.75 97 LYS A CA 1
ATOM 777 C C . LYS A 1 97 ? 9.287 0.709 2.631 1.00 92.75 97 LYS A C 1
ATOM 779 O O . LYS A 1 97 ? 9.455 1.924 2.548 1.00 92.75 97 LYS A O 1
ATOM 784 N N . ASP A 1 98 ? 8.133 0.126 2.908 1.00 93.38 98 ASP A N 1
ATOM 785 C CA . ASP A 1 98 ? 6.951 0.846 3.355 1.00 93.38 98 ASP A CA 1
ATOM 786 C C . ASP A 1 98 ? 6.448 0.171 4.639 1.00 93.38 98 ASP A C 1
ATOM 788 O O . ASP A 1 98 ? 5.815 -0.883 4.585 1.00 93.38 98 ASP A O 1
ATOM 792 N N . PRO A 1 99 ? 6.802 0.716 5.816 1.00 92.25 99 PRO A N 1
ATOM 793 C CA . PRO A 1 99 ? 6.446 0.104 7.087 1.00 92.25 99 PRO A CA 1
ATOM 794 C C . PRO A 1 99 ? 4.944 0.018 7.353 1.00 92.25 99 PRO A C 1
ATOM 796 O O . PRO A 1 99 ? 4.507 -0.895 8.047 1.00 92.25 99 PRO A O 1
ATOM 799 N N . LEU A 1 100 ? 4.173 0.973 6.831 1.00 94.88 100 LEU A N 1
ATOM 800 C CA . LEU A 1 100 ? 2.723 0.991 6.982 1.00 94.88 100 LEU A CA 1
ATOM 801 C C . LEU A 1 100 ? 2.102 -0.137 6.148 1.00 94.88 100 LEU A C 1
ATOM 803 O O . LEU A 1 100 ? 1.282 -0.901 6.655 1.00 94.88 100 LEU A O 1
ATOM 807 N N . LEU A 1 101 ? 2.570 -0.290 4.909 1.00 96.38 101 LEU A N 1
ATOM 808 C CA . LEU A 1 101 ? 2.157 -1.364 4.014 1.00 96.38 101 LEU A CA 1
ATOM 809 C C . LEU A 1 101 ? 2.561 -2.747 4.532 1.00 96.38 101 LEU A C 1
ATOM 811 O O . LEU A 1 101 ? 1.777 -3.683 4.438 1.00 96.38 101 LEU A O 1
ATOM 815 N N . PHE A 1 102 ? 3.778 -2.909 5.052 1.00 95.00 102 PHE A N 1
ATOM 816 C CA . PHE A 1 102 ? 4.248 -4.230 5.481 1.00 95.00 102 PHE A CA 1
ATOM 817 C C . PHE A 1 102 ? 3.567 -4.690 6.767 1.00 95.00 102 PHE A C 1
ATOM 819 O O . PHE A 1 102 ? 3.267 -5.869 6.893 1.00 95.00 102 PHE A O 1
ATOM 826 N N . ASP A 1 103 ? 3.289 -3.786 7.707 1.00 95.12 103 ASP A N 1
ATOM 827 C CA . ASP A 1 103 ? 2.570 -4.160 8.927 1.00 95.12 103 ASP A CA 1
ATOM 828 C C . ASP A 1 103 ? 1.064 -4.286 8.666 1.00 95.12 103 ASP A C 1
ATOM 830 O O . ASP A 1 103 ? 0.472 -5.327 8.927 1.00 95.12 103 ASP A O 1
ATOM 834 N N . TRP A 1 104 ? 0.430 -3.262 8.092 1.00 97.00 104 TRP A N 1
ATOM 835 C CA . TRP A 1 104 ? -1.033 -3.181 8.023 1.00 97.00 104 TRP A CA 1
ATOM 836 C C . TRP A 1 104 ? -1.625 -3.328 6.619 1.00 97.00 104 TRP A C 1
ATOM 838 O O . TRP A 1 104 ? -2.834 -3.220 6.463 1.00 97.00 104 TRP A O 1
ATOM 848 N N . GLY A 1 105 ? -0.824 -3.538 5.575 1.00 96.88 105 GLY A N 1
ATOM 849 C CA . GLY A 1 105 ? -1.341 -3.613 4.202 1.00 96.88 105 GLY A CA 1
ATOM 850 C C . GLY A 1 105 ? -1.870 -2.275 3.665 1.00 96.88 105 GLY A C 1
ATOM 851 O O . GLY A 1 105 ? -2.496 -2.233 2.609 1.00 96.88 105 GLY A O 1
ATOM 852 N N . VAL A 1 106 ? -1.636 -1.174 4.386 1.00 98.19 106 VAL A N 1
ATOM 853 C CA . VAL A 1 106 ? -2.155 0.154 4.050 1.00 98.19 106 VAL A CA 1
ATOM 854 C C . VAL A 1 106 ? -1.138 0.919 3.208 1.00 98.19 106 VAL A C 1
ATOM 856 O O . VAL A 1 106 ? 0.021 1.074 3.587 1.00 98.19 106 VAL A O 1
ATOM 859 N N . TYR A 1 107 ? -1.593 1.440 2.073 1.00 98.25 107 TYR A N 1
ATOM 860 C CA . TYR A 1 107 ? -0.802 2.280 1.181 1.00 98.25 107 TYR A CA 1
ATOM 861 C C . TYR A 1 107 ? -0.975 3.747 1.537 1.00 98.25 107 TYR A C 1
ATOM 863 O O . TYR A 1 107 ? -2.071 4.179 1.893 1.00 98.25 107 TYR A O 1
ATOM 871 N N . HIS A 1 108 ? 0.087 4.527 1.347 1.00 97.19 108 HIS A N 1
ATOM 872 C CA . HIS A 1 108 ? 0.032 5.980 1.412 1.00 97.19 108 HIS A CA 1
ATOM 873 C C . HIS A 1 108 ? 0.181 6.596 0.019 1.00 97.19 108 HIS A C 1
ATOM 875 O O . HIS A 1 108 ? 1.127 6.299 -0.713 1.00 97.19 108 HIS A O 1
ATOM 881 N N . LEU A 1 109 ? -0.763 7.462 -0.351 1.00 98.19 109 LEU A N 1
ATOM 882 C CA . LEU A 1 109 ? -0.826 8.105 -1.658 1.00 98.19 109 LEU A CA 1
ATOM 883 C C . LEU A 1 109 ? -0.795 9.623 -1.501 1.00 98.19 109 LEU A C 1
ATOM 885 O O . LEU A 1 109 ? -1.578 10.212 -0.756 1.00 98.19 109 LEU A O 1
ATOM 889 N N . HIS A 1 110 ? 0.108 10.270 -2.228 1.00 97.75 110 HIS A N 1
ATOM 890 C CA . HIS A 1 110 ? 0.215 11.722 -2.241 1.00 97.75 110 HIS A CA 1
ATOM 891 C C . HIS A 1 110 ? -0.915 12.371 -3.044 1.00 97.75 110 HIS A C 1
ATOM 893 O O . HIS A 1 110 ? -1.474 11.783 -3.970 1.00 97.75 110 HIS A O 1
ATOM 899 N N . LEU A 1 111 ? -1.223 13.619 -2.693 1.00 97.62 111 LEU A N 1
ATOM 900 C CA . LEU A 1 111 ? -2.342 14.398 -3.233 1.00 97.62 111 LEU A CA 1
ATOM 901 C C . LEU A 1 111 ? -1.884 15.566 -4.119 1.00 97.62 111 LEU A C 1
ATOM 903 O O . LEU A 1 111 ? -2.658 16.479 -4.398 1.00 97.62 111 LEU A O 1
ATOM 907 N N . GLY A 1 112 ? -0.612 15.566 -4.513 1.00 96.00 112 GLY A N 1
ATOM 908 C CA . GLY A 1 112 ? -0.010 16.601 -5.343 1.00 96.00 112 GLY A CA 1
ATOM 909 C C . GLY A 1 112 ? -0.655 16.709 -6.721 1.00 96.00 112 GLY A C 1
ATOM 910 O O . GLY A 1 112 ? -1.201 15.736 -7.248 1.00 96.00 112 GLY A O 1
ATOM 911 N N . GLN A 1 113 ? -0.581 17.902 -7.304 1.00 94.62 113 GLN A N 1
ATOM 912 C CA . GLN A 1 113 ? -1.175 18.199 -8.610 1.00 94.62 113 GLN A CA 1
ATOM 913 C C . GLN A 1 113 ? -0.119 18.505 -9.668 1.00 94.62 113 GLN A C 1
ATOM 915 O O . GLN A 1 113 ? -0.350 18.271 -10.854 1.00 94.62 113 GLN A O 1
ATOM 920 N N . ALA A 1 114 ? 1.050 18.987 -9.248 1.00 96.50 114 ALA A N 1
ATOM 921 C CA . ALA A 1 114 ? 2.206 19.130 -10.115 1.00 96.50 114 ALA A CA 1
ATOM 922 C C . ALA A 1 114 ? 3.056 17.851 -10.161 1.00 96.50 114 ALA A C 1
ATOM 924 O O . ALA A 1 114 ? 2.950 16.953 -9.324 1.00 96.50 114 ALA A O 1
ATOM 925 N N . VAL A 1 115 ? 3.945 17.793 -11.148 1.00 97.19 115 VAL A N 1
ATOM 926 C CA . VAL A 1 115 ? 4.982 16.762 -11.253 1.00 97.19 115 VAL A CA 1
ATOM 927 C C . VAL A 1 115 ? 6.063 17.002 -10.194 1.00 97.19 115 VAL A C 1
ATOM 929 O O . VAL A 1 115 ? 6.404 18.140 -9.870 1.00 97.19 115 VAL A O 1
ATOM 932 N N . HIS A 1 116 ? 6.631 15.928 -9.655 1.00 96.94 116 HIS A N 1
ATOM 933 C CA . HIS A 1 116 ? 7.686 15.994 -8.657 1.00 96.94 116 HIS A CA 1
ATOM 934 C C . HIS A 1 116 ? 8.953 16.655 -9.232 1.00 96.94 116 HIS A C 1
ATOM 936 O O . HIS A 1 116 ? 9.478 16.208 -10.254 1.00 96.94 116 HIS A O 1
ATOM 942 N N . PRO A 1 117 ? 9.540 17.651 -8.542 1.00 95.19 117 PRO A N 1
ATOM 943 C CA . PRO A 1 117 ? 10.586 18.510 -9.110 1.00 95.19 117 PRO A CA 1
ATOM 944 C C . PRO A 1 117 ? 11.899 17.787 -9.438 1.00 95.19 117 PRO A C 1
ATOM 946 O O . PRO A 1 117 ? 12.721 18.312 -10.180 1.00 95.19 117 PRO A O 1
ATOM 949 N N . LYS A 1 118 ? 12.127 16.599 -8.863 1.00 95.12 118 LYS A N 1
ATOM 950 C CA . LYS A 1 118 ? 13.361 15.815 -9.059 1.00 95.12 118 LYS A CA 1
ATOM 951 C C . LYS A 1 118 ? 13.159 14.496 -9.805 1.00 95.12 118 LYS A C 1
ATOM 953 O O . LYS A 1 118 ? 14.144 13.847 -10.129 1.00 95.12 118 LYS A O 1
ATOM 958 N N . ASN A 1 119 ? 11.916 14.059 -10.005 1.00 95.25 119 ASN A N 1
ATOM 959 C CA . ASN A 1 119 ? 11.623 12.783 -10.663 1.00 95.25 119 ASN A CA 1
ATOM 960 C C . ASN A 1 119 ? 10.273 12.888 -11.377 1.00 95.25 119 ASN A C 1
ATOM 962 O O . ASN A 1 119 ? 9.235 12.816 -10.730 1.00 95.25 119 ASN A O 1
ATOM 966 N N . GLY A 1 120 ? 10.303 13.046 -12.701 1.00 95.56 120 GLY A N 1
ATOM 967 C CA . GLY A 1 120 ? 9.114 13.296 -13.517 1.00 95.56 120 GLY A CA 1
ATOM 968 C C . GLY A 1 120 ? 8.046 12.196 -13.482 1.00 95.56 120 GLY A C 1
ATOM 969 O O . GLY A 1 120 ? 6.907 12.457 -13.857 1.00 95.56 120 GLY A O 1
ATOM 970 N N . SER A 1 121 ? 8.392 10.995 -13.012 1.00 95.81 121 SER A N 1
ATOM 971 C CA . SER A 1 121 ? 7.475 9.855 -12.897 1.00 95.81 121 SER A CA 1
ATOM 972 C C . SER A 1 121 ? 6.509 9.965 -11.715 1.00 95.81 121 SER A C 1
ATOM 974 O O . SER A 1 121 ? 5.525 9.232 -11.653 1.00 95.81 121 SER A O 1
ATOM 976 N N . PHE A 1 122 ? 6.775 10.867 -10.768 1.00 97.69 122 PHE A N 1
ATOM 977 C CA . PHE A 1 122 ? 5.954 11.053 -9.575 1.00 97.69 122 PHE A CA 1
ATOM 978 C C . PHE A 1 122 ? 5.292 12.418 -9.555 1.00 97.69 122 PHE A C 1
ATOM 980 O O . PHE A 1 122 ? 5.743 13.365 -10.196 1.00 97.69 122 PHE A O 1
ATOM 987 N N . ILE A 1 123 ? 4.251 12.533 -8.743 1.00 96.94 123 ILE A N 1
ATOM 988 C CA . ILE A 1 123 ? 3.649 13.817 -8.397 1.00 96.94 123 ILE A CA 1
ATOM 989 C C . ILE A 1 123 ? 4.382 14.481 -7.224 1.00 96.94 123 ILE A C 1
ATOM 991 O O . ILE A 1 123 ? 5.093 13.833 -6.445 1.00 96.94 123 ILE A O 1
ATOM 995 N N . GLU A 1 124 ? 4.225 15.796 -7.101 1.00 95.56 124 GLU A N 1
ATOM 996 C CA . GLU A 1 124 ? 4.763 16.570 -5.987 1.00 95.56 124 GLU A CA 1
ATOM 997 C C . GLU A 1 124 ? 4.319 15.997 -4.633 1.00 95.56 124 GLU A C 1
ATOM 999 O O . GLU A 1 124 ? 3.200 15.506 -4.457 1.00 95.56 124 GLU A O 1
ATOM 1004 N N . ARG A 1 125 ? 5.224 16.037 -3.651 1.00 93.88 125 ARG A N 1
ATOM 1005 C CA . ARG A 1 125 ? 4.935 15.507 -2.319 1.00 93.88 125 ARG A CA 1
ATOM 1006 C C . ARG A 1 125 ? 4.107 16.523 -1.554 1.00 93.88 125 ARG A C 1
ATOM 1008 O O . ARG A 1 125 ? 4.557 17.635 -1.301 1.00 93.88 125 ARG A O 1
ATOM 1015 N N . THR A 1 126 ? 2.914 16.112 -1.165 1.00 87.75 126 THR A N 1
ATOM 1016 C CA . THR A 1 126 ? 2.091 16.830 -0.196 1.00 87.75 126 THR A CA 1
ATOM 1017 C C . THR A 1 126 ? 2.483 16.440 1.225 1.00 87.75 126 THR A C 1
ATOM 1019 O O . THR A 1 126 ? 2.984 15.334 1.439 1.00 87.75 126 THR A O 1
ATOM 1022 N N . GLY A 1 127 ? 2.257 17.349 2.182 1.00 87.06 127 GLY A N 1
ATOM 1023 C CA . GLY A 1 127 ? 2.332 17.030 3.611 1.00 87.06 127 GLY A CA 1
ATOM 1024 C C . GLY A 1 127 ? 1.270 15.987 3.960 1.00 87.06 127 GLY A C 1
ATOM 1025 O O . GLY A 1 127 ? 1.624 14.843 4.211 1.00 87.06 127 GLY A O 1
ATOM 1026 N N . PRO A 1 128 ? -0.025 16.307 3.849 1.00 94.31 128 PRO A N 1
ATOM 1027 C CA . PRO A 1 128 ? -1.078 15.309 3.980 1.00 94.31 128 PRO A CA 1
ATOM 1028 C C . PRO A 1 128 ? -1.106 14.298 2.829 1.00 94.31 128 PRO A C 1
ATOM 1030 O O . PRO A 1 128 ? -0.880 14.641 1.664 1.00 94.31 128 PRO A O 1
ATOM 1033 N N . VAL A 1 129 ? -1.422 13.049 3.149 1.00 97.19 129 VAL A N 1
ATOM 1034 C CA . VAL A 1 129 ? -1.490 11.910 2.224 1.00 97.19 129 VAL A CA 1
ATOM 1035 C C . VAL A 1 129 ? -2.726 11.062 2.524 1.00 97.19 129 VAL A C 1
ATOM 1037 O O . VAL A 1 129 ? -3.166 10.987 3.669 1.00 97.19 129 VAL A O 1
ATOM 1040 N N . VAL A 1 130 ? -3.295 10.417 1.505 1.00 98.12 130 VAL A N 1
ATOM 1041 C CA . VAL A 1 130 ? -4.397 9.460 1.687 1.00 98.12 130 VAL A CA 1
ATOM 1042 C C . VAL A 1 130 ? -3.823 8.126 2.113 1.00 98.12 130 VAL A C 1
ATOM 1044 O O . VAL A 1 130 ? -2.968 7.576 1.420 1.00 98.12 130 VAL A O 1
ATOM 1047 N N . PHE A 1 131 ? -4.330 7.584 3.213 1.00 98.50 131 PHE A N 1
ATOM 1048 C CA . PHE A 1 131 ? -4.108 6.192 3.578 1.00 98.50 131 PHE A CA 1
ATOM 1049 C C . PHE A 1 131 ? -5.272 5.354 3.079 1.00 98.50 131 PHE A C 1
ATOM 1051 O O . PHE A 1 131 ? -6.436 5.697 3.301 1.00 98.50 131 PHE A O 1
ATOM 1058 N N . GLY A 1 132 ? -4.969 4.256 2.393 1.00 98.31 132 GLY A N 1
ATOM 1059 C CA . GLY A 1 132 ? -6.006 3.375 1.886 1.00 98.31 132 GLY A CA 1
ATOM 1060 C C . GLY A 1 132 ? -5.581 1.930 1.712 1.00 98.31 132 GLY A C 1
ATOM 1061 O O . GLY A 1 132 ? -4.399 1.607 1.602 1.00 98.31 132 GLY A O 1
ATOM 1062 N N . TYR A 1 133 ? -6.589 1.065 1.696 1.00 98.62 133 TYR A N 1
ATOM 1063 C CA . TYR A 1 133 ? -6.449 -0.378 1.579 1.00 98.62 133 TYR A CA 1
ATOM 1064 C C . TYR A 1 133 ? -7.112 -0.856 0.273 1.00 98.62 133 TYR A C 1
ATOM 1066 O O . TYR A 1 133 ? -8.348 -0.946 0.189 1.00 98.62 133 TYR A O 1
ATOM 1074 N N . PRO A 1 134 ? -6.328 -1.102 -0.792 1.00 98.12 134 PRO A N 1
ATOM 1075 C CA . PRO A 1 134 ? -6.855 -1.608 -2.047 1.00 98.12 134 PRO A CA 1
ATOM 1076 C C . PRO A 1 134 ? -7.191 -3.100 -1.936 1.00 98.12 134 PRO A C 1
ATOM 1078 O O . PRO A 1 134 ? -6.412 -3.904 -1.440 1.00 98.12 134 PRO A O 1
ATOM 1081 N N . THR A 1 135 ? -8.345 -3.468 -2.474 1.00 97.94 135 THR A N 1
ATOM 1082 C CA . THR A 1 135 ? -8.743 -4.848 -2.783 1.00 97.94 135 THR A CA 1
ATOM 1083 C C . THR A 1 135 ? -8.835 -5.004 -4.299 1.00 97.94 135 THR A C 1
ATOM 1085 O O . THR A 1 135 ? -8.479 -4.084 -5.041 1.00 97.94 135 THR A O 1
ATOM 1088 N N . ILE A 1 136 ? -9.309 -6.148 -4.791 1.00 97.38 136 ILE A N 1
ATOM 1089 C CA . ILE A 1 136 ? -9.492 -6.337 -6.233 1.00 97.38 136 ILE A CA 1
ATOM 1090 C C . ILE A 1 136 ? -10.557 -5.395 -6.820 1.00 97.38 136 ILE A C 1
ATOM 1092 O O . ILE A 1 136 ? -10.309 -4.807 -7.869 1.00 97.38 136 ILE A O 1
ATOM 1096 N N . ASP A 1 137 ? -11.663 -5.161 -6.107 1.00 97.62 137 ASP A N 1
ATOM 1097 C CA . ASP A 1 137 ? -12.816 -4.410 -6.635 1.00 97.62 137 ASP A CA 1
ATOM 1098 C C . ASP A 1 137 ? -13.005 -3.023 -6.004 1.00 97.62 137 ASP A C 1
ATOM 1100 O O . ASP A 1 137 ? -13.726 -2.179 -6.540 1.00 97.62 137 ASP A O 1
ATOM 1104 N N . ALA A 1 138 ? -12.380 -2.765 -4.853 1.00 98.69 138 ALA A N 1
ATOM 1105 C CA . ALA A 1 138 ? -12.576 -1.528 -4.104 1.00 98.69 138 ALA A CA 1
ATOM 1106 C C . ALA A 1 138 ? -11.273 -0.958 -3.544 1.00 98.69 138 ALA A C 1
ATOM 1108 O O . ALA A 1 138 ? -10.364 -1.692 -3.156 1.00 98.69 138 ALA A O 1
ATOM 1109 N N . PHE A 1 139 ? -11.213 0.365 -3.455 1.00 98.81 139 PHE A N 1
ATOM 1110 C CA . PHE A 1 139 ? -10.197 1.097 -2.717 1.00 98.81 139 PHE A CA 1
ATOM 1111 C C . PHE A 1 139 ? -10.838 1.679 -1.457 1.00 98.81 139 PHE A C 1
ATOM 1113 O O . PHE A 1 139 ? -11.710 2.545 -1.547 1.00 98.81 139 PHE A O 1
ATOM 1120 N N . HIS A 1 140 ? -10.414 1.201 -0.290 1.00 98.81 140 HIS A N 1
ATOM 1121 C CA . HIS A 1 140 ? -10.943 1.639 0.998 1.00 98.81 140 HIS A CA 1
ATOM 1122 C C . HIS A 1 140 ? -10.086 2.794 1.519 1.00 98.81 140 HIS A C 1
ATOM 1124 O O . HIS A 1 140 ? -8.998 2.579 2.049 1.00 98.81 140 HIS A O 1
ATOM 1130 N N . ALA A 1 141 ? -10.540 4.026 1.311 1.00 98.75 141 ALA A N 1
ATOM 1131 C CA . ALA A 1 141 ? -9.884 5.234 1.784 1.00 98.75 141 ALA A CA 1
ATOM 1132 C C . ALA A 1 141 ? -10.155 5.412 3.285 1.00 98.75 141 ALA A C 1
ATOM 1134 O O . ALA A 1 141 ? -11.263 5.753 3.701 1.00 98.75 141 ALA A O 1
ATOM 1135 N N . ILE A 1 142 ? -9.126 5.158 4.091 1.00 98.62 142 ILE A N 1
ATOM 1136 C CA . ILE A 1 142 ? -9.192 5.151 5.555 1.00 98.62 142 ILE A CA 1
ATOM 1137 C C . ILE A 1 142 ? -9.247 6.583 6.084 1.00 98.62 142 ILE A C 1
ATOM 1139 O O . ILE A 1 142 ? -10.067 6.894 6.942 1.00 98.62 142 ILE A O 1
ATOM 1143 N N . GLY A 1 143 ? -8.401 7.465 5.555 1.00 98.00 143 GLY A N 1
ATOM 1144 C CA . GLY A 1 143 ? -8.305 8.848 6.008 1.00 98.00 143 GLY A CA 1
ATOM 1145 C C . GLY A 1 143 ? -7.209 9.621 5.289 1.00 98.00 143 GLY A C 1
ATOM 1146 O O . GLY A 1 143 ? -6.464 9.064 4.477 1.00 98.00 143 GLY A O 1
ATOM 1147 N N . ILE A 1 144 ? -7.112 10.911 5.605 1.00 97.31 144 ILE A N 1
ATOM 1148 C CA . ILE A 1 144 ? -5.990 11.765 5.218 1.00 97.31 144 ILE A CA 1
ATOM 1149 C C . ILE A 1 144 ? -5.185 12.081 6.471 1.00 97.31 144 ILE A C 1
ATOM 1151 O O . ILE A 1 144 ? -5.730 12.584 7.450 1.00 97.31 144 ILE A O 1
ATOM 1155 N N . TYR A 1 145 ? -3.891 11.788 6.417 1.00 95.94 145 TYR A N 1
ATOM 1156 C CA . TYR A 1 145 ? -2.974 11.906 7.544 1.00 95.94 145 TYR A CA 1
ATOM 1157 C C . TYR A 1 145 ? -1.763 12.737 7.149 1.00 95.94 145 TYR A C 1
ATOM 1159 O O . TYR A 1 145 ? -1.368 12.751 5.982 1.00 95.94 145 TYR A O 1
ATOM 1167 N N . GLU A 1 146 ? -1.144 13.397 8.124 1.00 95.00 146 GLU A N 1
ATOM 1168 C CA . GLU A 1 146 ? 0.156 14.028 7.915 1.00 95.00 146 GLU A CA 1
ATOM 1169 C C . GLU A 1 146 ? 1.211 12.979 7.540 1.00 95.00 146 GLU A C 1
ATOM 1171 O O . GLU A 1 146 ? 1.273 11.877 8.097 1.00 95.00 146 GLU A O 1
ATOM 1176 N N . HIS A 1 147 ? 2.079 13.327 6.593 1.00 90.50 147 HIS A N 1
ATOM 1177 C CA . HIS A 1 147 ? 3.190 12.472 6.207 1.00 90.50 147 HIS A CA 1
ATOM 1178 C C . HIS A 1 147 ? 4.132 12.273 7.400 1.00 90.50 147 HIS A C 1
ATOM 1180 O O . HIS A 1 147 ? 4.822 13.194 7.837 1.00 90.50 147 HIS A O 1
ATOM 1186 N N . GLY A 1 148 ? 4.198 11.044 7.906 1.00 89.00 148 GLY A N 1
ATOM 1187 C CA . GLY A 1 148 ? 4.924 10.721 9.134 1.00 89.00 148 GLY A CA 1
ATOM 1188 C C . GLY A 1 148 ? 4.113 9.881 10.114 1.00 89.00 148 GLY A C 1
ATOM 1189 O O . GLY A 1 148 ? 4.716 9.139 10.889 1.00 89.00 148 GLY A O 1
ATOM 1190 N N . SER A 1 149 ? 2.779 9.931 10.036 1.00 92.19 149 SER A N 1
ATOM 1191 C CA . SER A 1 149 ? 1.851 9.220 10.932 1.00 92.19 149 SER A CA 1
ATOM 1192 C C . SER A 1 149 ? 1.757 7.714 10.654 1.00 92.19 149 SER A C 1
ATOM 1194 O O . SER A 1 149 ? 0.701 7.105 10.763 1.00 92.19 149 SER A O 1
ATOM 1196 N N . TRP A 1 150 ? 2.866 7.081 10.271 1.00 93.75 150 TRP A N 1
ATOM 1197 C CA . TRP A 1 150 ? 2.896 5.701 9.782 1.00 93.75 150 TRP A CA 1
ATOM 1198 C C . TRP A 1 150 ? 2.470 4.681 10.831 1.00 93.75 150 TRP A C 1
ATOM 1200 O O . TRP A 1 150 ? 2.021 3.604 10.464 1.00 93.75 150 TRP A O 1
ATOM 1210 N N . SER A 1 151 ? 2.657 4.975 12.115 1.00 95.56 151 SER A N 1
ATOM 1211 C CA . SER A 1 151 ? 2.369 4.070 13.230 1.00 95.56 151 SER A CA 1
ATOM 1212 C C . SER A 1 151 ? 1.132 4.454 14.038 1.00 95.56 151 SER A C 1
ATOM 1214 O O . SER A 1 151 ? 0.902 3.816 15.057 1.00 95.56 151 SER A O 1
ATOM 1216 N N . ASP A 1 152 ? 0.358 5.446 13.590 1.00 96.19 152 ASP A N 1
ATOM 1217 C CA . ASP A 1 152 ? -0.854 5.905 14.272 1.00 96.19 152 ASP A CA 1
ATOM 1218 C C . ASP A 1 152 ? -1.902 4.782 14.321 1.00 96.19 152 ASP A C 1
ATOM 1220 O O . ASP A 1 152 ? -2.428 4.347 13.291 1.00 96.19 152 ASP A O 1
ATOM 1224 N N . SER A 1 153 ? -2.196 4.279 15.521 1.00 95.62 153 SER A N 1
ATOM 1225 C CA . SER A 1 153 ? -3.103 3.137 15.679 1.00 95.62 153 SER A CA 1
ATOM 1226 C C . SER A 1 153 ? -4.543 3.450 15.252 1.00 95.62 153 SER A C 1
ATOM 1228 O O . SER A 1 153 ? -5.285 2.529 14.913 1.00 95.62 153 SER A O 1
ATOM 1230 N N . SER A 1 154 ? -4.939 4.725 15.140 1.00 96.75 154 SER A N 1
ATOM 1231 C CA . SER A 1 154 ? -6.265 5.091 14.622 1.00 96.75 154 SER A CA 1
ATOM 1232 C C . SER A 1 154 ? -6.506 4.611 13.185 1.00 96.75 154 SER A C 1
ATOM 1234 O O . SER A 1 154 ? -7.656 4.433 12.784 1.00 96.75 154 SER A O 1
ATOM 1236 N N . ILE A 1 155 ? -5.447 4.360 12.410 1.00 97.56 155 ILE A N 1
ATOM 1237 C CA . ILE A 1 155 ? -5.527 3.897 11.019 1.00 97.56 155 ILE A CA 1
ATOM 1238 C C . ILE A 1 155 ? -6.113 2.486 10.959 1.00 97.56 155 ILE A C 1
ATOM 1240 O O . ILE A 1 155 ? -7.071 2.238 10.225 1.00 97.56 155 ILE A O 1
ATOM 1244 N N . ILE A 1 156 ? -5.547 1.561 11.738 1.00 97.50 156 ILE A N 1
ATOM 1245 C CA . ILE A 1 156 ? -5.989 0.164 11.761 1.00 97.50 156 ILE A CA 1
ATOM 1246 C C . ILE A 1 156 ? -7.326 0.017 12.496 1.00 97.50 156 ILE A C 1
ATOM 1248 O O . ILE A 1 156 ? -8.173 -0.754 12.053 1.00 97.50 156 ILE A O 1
ATOM 1252 N N . GLU A 1 157 ? -7.568 0.829 13.529 1.00 98.06 157 GLU A N 1
ATOM 1253 C CA . GLU A 1 157 ? -8.875 0.938 14.195 1.00 98.06 157 GLU A CA 1
ATOM 1254 C C . GLU A 1 157 ? -9.963 1.396 13.212 1.00 98.06 157 GLU A C 1
ATOM 1256 O O . GLU A 1 157 ? -11.048 0.816 13.143 1.00 98.06 157 GLU A O 1
ATOM 1261 N N . THR A 1 158 ? -9.671 2.408 12.388 1.00 98.50 158 THR A N 1
ATOM 1262 C CA . THR A 1 158 ? -10.607 2.905 11.369 1.00 98.50 158 THR A CA 1
ATOM 1263 C C . THR A 1 158 ? -10.856 1.848 10.296 1.00 98.50 158 THR A C 1
ATOM 1265 O O . THR A 1 158 ? -12.011 1.609 9.945 1.00 98.50 158 THR A O 1
ATOM 1268 N N . LEU A 1 159 ? -9.809 1.174 9.803 1.00 98.50 159 LEU A N 1
ATOM 1269 C CA . LEU A 1 159 ? -9.950 0.084 8.831 1.00 98.50 159 LEU A CA 1
ATOM 1270 C C . LEU A 1 159 ? -10.847 -1.038 9.379 1.00 98.50 159 LEU A C 1
ATOM 1272 O O . LEU A 1 159 ? -11.799 -1.431 8.707 1.00 98.50 159 LEU A O 1
ATOM 1276 N N . HIS A 1 160 ? -10.575 -1.506 10.602 1.00 98.44 160 HIS A N 1
ATOM 1277 C CA . HIS A 1 160 ? -11.315 -2.596 11.239 1.00 98.44 160 HIS A CA 1
ATOM 1278 C C . HIS A 1 160 ? -12.774 -2.229 11.524 1.00 98.44 160 HIS A C 1
ATOM 1280 O O . HIS A 1 160 ? -13.677 -2.984 11.186 1.00 98.44 160 HIS A O 1
ATOM 1286 N N . SER A 1 161 ? -13.021 -1.057 12.110 1.00 98.25 161 SER A N 1
ATOM 1287 C CA . SER A 1 161 ? -14.378 -0.631 12.474 1.00 98.25 161 SER A CA 1
ATOM 1288 C C . SER A 1 161 ? -15.277 -0.361 11.263 1.00 98.25 161 SER A C 1
ATOM 1290 O O . SER A 1 161 ? -16.487 -0.563 11.349 1.00 98.25 161 SER A O 1
ATOM 1292 N N . AS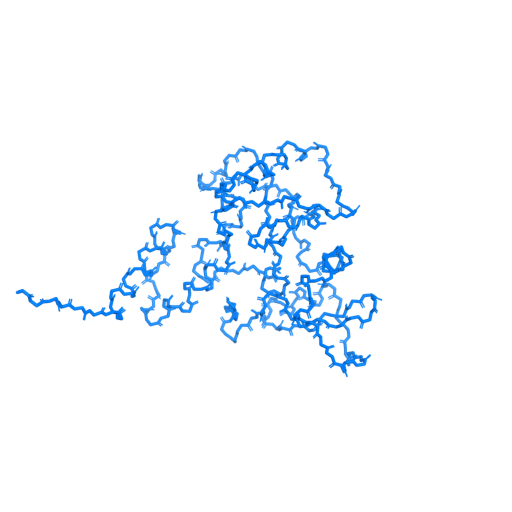N A 1 162 ? -14.709 0.086 10.136 1.00 98.56 162 ASN A N 1
ATOM 1293 C CA . ASN A 1 162 ? -15.478 0.378 8.922 1.00 98.56 162 ASN A CA 1
ATOM 1294 C C . ASN A 1 162 ? -15.680 -0.857 8.039 1.00 98.56 162 ASN A C 1
ATOM 1296 O O . ASN A 1 162 ? -16.737 -0.995 7.425 1.00 98.56 162 ASN A O 1
ATOM 1300 N N . TRP A 1 163 ? -14.673 -1.729 7.961 1.00 98.38 163 TRP A N 1
ATOM 1301 C CA . TRP A 1 163 ? -14.659 -2.896 7.079 1.00 98.38 163 TRP A CA 1
ATOM 1302 C C . TRP A 1 163 ? -14.021 -4.100 7.791 1.00 98.38 163 TRP A C 1
ATOM 1304 O O . TRP A 1 163 ? -12.923 -4.539 7.422 1.00 98.38 163 TRP A O 1
ATOM 1314 N N . PRO A 1 164 ? -14.672 -4.645 8.838 1.00 97.50 164 PRO A N 1
ATOM 1315 C CA . PRO A 1 164 ? -14.109 -5.724 9.652 1.00 97.50 164 PR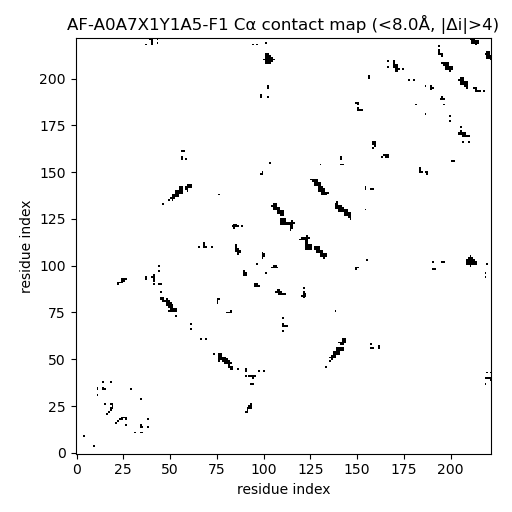O A CA 1
ATOM 1316 C C . PRO A 1 164 ? -13.753 -6.963 8.820 1.00 97.50 164 PRO A C 1
ATOM 1318 O O . PRO A 1 164 ? -12.775 -7.656 9.122 1.00 97.50 164 PRO A O 1
ATOM 1321 N N . GLU A 1 165 ? -14.470 -7.209 7.720 1.00 98.00 165 GLU A N 1
ATOM 1322 C CA . GLU A 1 165 ? -14.190 -8.282 6.769 1.00 98.00 165 GLU A CA 1
ATOM 1323 C C . GLU A 1 165 ? -12.765 -8.226 6.201 1.00 98.00 165 GLU A C 1
ATOM 1325 O O . GLU A 1 165 ? -12.151 -9.279 6.021 1.00 98.00 165 GLU A O 1
ATOM 1330 N N . LEU A 1 166 ? -12.196 -7.028 6.004 1.00 98.06 166 LEU A N 1
ATOM 1331 C CA . LEU A 1 166 ? -10.846 -6.853 5.453 1.00 98.06 166 LEU A CA 1
ATOM 1332 C C . LEU A 1 166 ? -9.757 -7.304 6.421 1.00 98.06 166 LEU A C 1
ATOM 1334 O O . LEU A 1 166 ? -8.679 -7.698 5.995 1.00 98.06 166 LEU A O 1
ATOM 1338 N N . THR A 1 167 ? -10.044 -7.279 7.718 1.00 97.75 167 THR A N 1
ATOM 1339 C CA . THR A 1 167 ? -9.091 -7.654 8.774 1.00 97.75 167 THR A CA 1
ATOM 1340 C C . THR A 1 167 ? -9.305 -9.067 9.313 1.00 97.75 167 THR A C 1
ATOM 1342 O O . THR A 1 167 ? -8.459 -9.591 10.034 1.00 97.75 167 THR A O 1
ATOM 1345 N N . SER A 1 168 ? -10.427 -9.697 8.954 1.00 96.81 168 SER A N 1
ATOM 1346 C CA . SER A 1 168 ? -10.872 -10.977 9.513 1.00 96.81 168 SER A CA 1
ATOM 1347 C C . SER A 1 168 ? -9.842 -12.102 9.375 1.00 96.81 168 SER A C 1
ATOM 1349 O O . SER A 1 168 ? -9.666 -12.889 10.300 1.00 96.81 168 SER A O 1
ATOM 1351 N N . HIS A 1 169 ? -9.111 -12.146 8.259 1.00 95.12 169 HIS A N 1
ATOM 1352 C CA . HIS A 1 169 ? -8.096 -13.166 7.990 1.00 95.12 169 HIS A CA 1
ATOM 1353 C C . HIS A 1 169 ? -6.848 -13.049 8.879 1.00 95.12 169 HIS A C 1
ATOM 1355 O O . HIS A 1 169 ? -6.132 -14.031 9.050 1.00 95.12 169 HIS A O 1
ATOM 1361 N N . ALA A 1 170 ? -6.588 -11.870 9.448 1.00 96.38 170 ALA A N 1
ATOM 1362 C CA . ALA A 1 170 ? -5.471 -11.636 10.360 1.00 96.38 170 ALA A CA 1
ATOM 1363 C C . ALA A 1 170 ? -5.875 -11.759 11.837 1.00 96.38 170 ALA A C 1
ATOM 1365 O O . ALA A 1 170 ? -5.018 -11.634 12.715 1.00 96.38 170 ALA A O 1
ATOM 1366 N N . LYS A 1 171 ? -7.161 -11.989 12.131 1.00 97.12 171 LYS A N 1
ATOM 1367 C CA . LYS A 1 171 ? -7.653 -12.116 13.502 1.00 97.12 171 LYS A CA 1
ATOM 1368 C C . LYS A 1 171 ? -7.078 -13.358 14.180 1.00 97.12 171 LYS A C 1
ATOM 1370 O O . LYS A 1 171 ? -7.141 -14.466 13.653 1.00 97.12 171 LYS A O 1
ATOM 1375 N N . LEU A 1 172 ? -6.543 -13.161 15.380 1.00 95.81 172 LEU A N 1
ATOM 1376 C CA . LEU A 1 172 ? -6.006 -14.219 16.223 1.00 95.81 172 LEU A CA 1
ATOM 1377 C C . LEU A 1 172 ? -7.072 -14.700 17.209 1.00 95.81 172 LEU A C 1
ATOM 1379 O O . LEU A 1 172 ? -7.533 -13.947 18.065 1.00 95.81 172 LEU A O 1
ATOM 1383 N N . GLU A 1 173 ? -7.434 -15.976 17.107 1.00 94.38 173 GLU A N 1
ATOM 1384 C CA . GLU A 1 173 ? -8.382 -16.619 18.016 1.00 94.38 173 GLU A CA 1
ATOM 1385 C C . GLU A 1 173 ? -7.673 -17.170 19.265 1.00 94.38 173 GLU A C 1
ATOM 1387 O O . GLU A 1 173 ? -6.538 -17.644 19.206 1.00 94.38 173 GLU A O 1
ATOM 1392 N N . GLY A 1 174 ? -8.348 -17.112 20.416 1.00 91.31 174 GLY A N 1
ATOM 1393 C CA . GLY A 1 174 ? -7.823 -17.630 21.688 1.00 91.31 174 GLY A CA 1
ATOM 1394 C C . GLY A 1 174 ? -6.781 -16.744 22.386 1.00 91.31 174 GLY A C 1
ATOM 1395 O O . GLY A 1 174 ? -6.239 -17.143 23.418 1.00 91.31 174 GLY A O 1
ATOM 1396 N N . VAL A 1 175 ? -6.509 -15.540 21.871 1.00 91.06 175 VAL A N 1
ATOM 1397 C CA . VAL A 1 175 ? -5.657 -14.547 22.542 1.00 91.06 175 VAL A CA 1
ATOM 1398 C C . VAL A 1 175 ? -6.491 -13.775 23.564 1.00 91.06 175 VAL A C 1
ATOM 1400 O O . VAL A 1 175 ? -7.429 -13.075 23.202 1.00 91.06 175 VAL A O 1
ATOM 1403 N N . LEU A 1 176 ? -6.149 -13.908 24.849 1.00 86.75 176 LEU A N 1
ATOM 1404 C CA . LEU A 1 176 ? -6.842 -13.207 25.940 1.00 86.75 176 LEU A CA 1
ATOM 1405 C C . LEU A 1 176 ? -6.242 -11.822 26.221 1.00 86.75 176 LEU A C 1
ATOM 1407 O O . LEU A 1 176 ? -6.963 -10.881 26.537 1.00 86.75 176 LEU A O 1
ATOM 1411 N N . SER A 1 177 ? -4.916 -11.705 26.140 1.00 90.44 177 SER A N 1
ATOM 1412 C CA . SER A 1 177 ? -4.180 -10.464 26.390 1.00 90.44 177 SER A CA 1
ATOM 1413 C C . SER A 1 177 ? -2.754 -10.555 25.855 1.00 90.44 177 SER A C 1
ATOM 1415 O O . SER A 1 177 ? -2.179 -11.645 25.796 1.00 90.44 177 SER A O 1
ATOM 1417 N N . LEU A 1 178 ? -2.141 -9.407 25.564 1.00 90.06 178 LEU A N 1
ATOM 1418 C CA . LEU A 1 178 ? -0.705 -9.318 25.304 1.00 90.06 178 LEU A CA 1
ATOM 1419 C C . LEU A 1 178 ? 0.070 -9.160 26.616 1.00 90.06 178 LEU A C 1
ATOM 1421 O O . LEU A 1 178 ? -0.353 -8.432 27.510 1.00 90.06 178 LEU A O 1
ATOM 1425 N N . ALA A 1 179 ? 1.234 -9.807 26.713 1.00 90.12 179 ALA A N 1
ATOM 1426 C CA . ALA A 1 179 ? 2.143 -9.623 27.849 1.00 90.12 179 ALA A CA 1
ATOM 1427 C C . ALA A 1 179 ? 2.701 -8.188 27.923 1.00 90.12 179 ALA A C 1
ATOM 1429 O O . ALA A 1 179 ? 3.020 -7.698 29.003 1.00 90.12 179 ALA A O 1
ATOM 1430 N N . GLN A 1 180 ? 2.807 -7.520 26.772 1.00 88.88 180 GLN A N 1
ATOM 1431 C CA . GLN A 1 180 ? 3.223 -6.131 26.646 1.00 88.88 180 GLN A CA 1
ATOM 1432 C C . GLN A 1 180 ? 2.391 -5.446 25.562 1.00 88.88 180 GLN A C 1
ATOM 1434 O O . GLN A 1 180 ? 2.239 -5.981 24.464 1.00 88.88 180 GLN A O 1
ATOM 1439 N N . ASN A 1 181 ? 1.895 -4.247 25.869 1.00 86.81 181 ASN A N 1
ATOM 1440 C CA . ASN A 1 181 ? 1.279 -3.357 24.891 1.00 86.81 181 ASN A CA 1
ATOM 1441 C C . ASN A 1 181 ? 2.314 -2.325 24.434 1.00 86.81 181 ASN A C 1
ATOM 1443 O O . ASN A 1 181 ? 3.011 -1.741 25.265 1.00 86.81 181 ASN A O 1
ATOM 1447 N N . PHE A 1 182 ? 2.403 -2.109 23.125 1.00 90.94 182 PHE A N 1
ATOM 1448 C CA . PHE A 1 182 ? 3.299 -1.131 22.510 1.00 90.94 182 PHE A CA 1
ATOM 1449 C C . PHE A 1 182 ? 2.487 0.073 22.041 1.00 90.94 182 PHE A C 1
ATOM 1451 O O . PHE A 1 182 ? 1.455 -0.106 21.393 1.00 90.94 182 PHE A O 1
ATOM 1458 N N . ASN A 1 183 ? 2.943 1.285 22.359 1.00 93.44 183 ASN A N 1
ATOM 1459 C CA . ASN A 1 183 ? 2.331 2.498 21.813 1.00 93.44 183 ASN A CA 1
ATOM 1460 C C . ASN A 1 183 ? 2.825 2.769 20.375 1.00 93.44 183 ASN A C 1
ATOM 1462 O O . ASN A 1 183 ? 3.667 2.047 19.834 1.00 93.44 183 ASN A O 1
ATOM 1466 N N . ASP A 1 184 ? 2.322 3.834 19.753 1.00 95.25 184 ASP A N 1
ATOM 1467 C CA . ASP A 1 184 ? 2.642 4.176 18.362 1.00 95.25 184 ASP A CA 1
ATOM 1468 C C . ASP A 1 184 ? 4.132 4.497 18.137 1.00 95.25 184 ASP A C 1
ATOM 1470 O O . ASP A 1 184 ? 4.674 4.206 17.065 1.00 95.25 184 ASP A O 1
ATOM 1474 N N . GLU A 1 185 ? 4.831 5.056 19.130 1.00 95.62 185 GLU A N 1
ATOM 1475 C CA . GLU A 1 185 ? 6.270 5.334 19.033 1.00 95.62 185 GLU A CA 1
ATOM 1476 C C . GLU A 1 185 ? 7.092 4.048 19.198 1.00 95.62 185 GLU A C 1
ATOM 1478 O O . GLU A 1 185 ? 8.043 3.821 18.445 1.00 95.62 185 GLU A O 1
ATOM 1483 N N . ASP A 1 186 ? 6.693 3.148 20.100 1.00 95.19 186 ASP A N 1
ATOM 1484 C CA . ASP A 1 186 ? 7.285 1.811 20.197 1.00 95.19 186 ASP A CA 1
ATOM 1485 C C . ASP A 1 186 ? 7.112 1.044 18.881 1.00 95.19 186 ASP A C 1
ATOM 1487 O O . ASP A 1 186 ? 8.085 0.531 18.326 1.00 95.19 186 ASP A O 1
ATOM 1491 N N . ARG A 1 187 ? 5.893 1.026 18.324 1.00 95.38 187 ARG A N 1
ATOM 1492 C CA . ARG A 1 187 ? 5.581 0.380 17.040 1.00 95.38 187 ARG A CA 1
ATOM 1493 C C . ARG A 1 187 ? 6.467 0.903 15.920 1.00 95.38 187 ARG A C 1
ATOM 1495 O O . ARG A 1 187 ? 7.019 0.118 15.152 1.00 95.38 187 ARG A O 1
ATOM 1502 N N . LYS A 1 188 ? 6.639 2.219 15.822 1.00 94.88 188 LYS A N 1
ATOM 1503 C CA . LYS A 1 188 ? 7.529 2.846 14.836 1.00 94.88 188 LYS A CA 1
ATOM 1504 C C . LYS A 1 188 ? 8.970 2.353 14.971 1.00 94.88 188 LYS A C 1
ATOM 1506 O O . LYS A 1 188 ? 9.593 2.005 13.964 1.00 94.88 188 LYS A O 1
ATOM 1511 N N . ASN A 1 189 ? 9.493 2.291 16.193 1.00 94.88 189 ASN A N 1
ATOM 1512 C CA . ASN A 1 189 ? 10.854 1.824 16.455 1.00 94.88 189 ASN A CA 1
ATOM 1513 C C . ASN A 1 189 ? 11.019 0.325 16.157 1.00 94.88 189 ASN A C 1
ATOM 1515 O O . ASN A 1 189 ? 12.002 -0.076 15.531 1.00 94.88 189 ASN A O 1
ATOM 1519 N N . LEU A 1 190 ? 10.028 -0.491 16.511 1.00 94.31 190 LEU A N 1
ATOM 1520 C CA . LEU A 1 190 ? 10.023 -1.933 16.259 1.00 94.31 190 LEU A CA 1
ATOM 1521 C C . LEU A 1 190 ? 9.901 -2.253 14.763 1.00 94.31 190 LEU A C 1
ATOM 1523 O O . LEU A 1 190 ? 10.680 -3.053 14.246 1.00 94.31 190 LEU A O 1
ATOM 1527 N N . ARG A 1 191 ? 9.047 -1.537 14.021 1.00 92.62 191 ARG A N 1
ATOM 1528 C CA . ARG A 1 191 ? 8.991 -1.614 12.551 1.00 92.62 191 ARG A CA 1
ATOM 1529 C C . ARG A 1 191 ? 10.324 -1.250 11.900 1.00 92.62 191 ARG A C 1
ATOM 1531 O O . ARG A 1 191 ? 10.761 -1.917 10.965 1.00 92.62 191 ARG A O 1
ATOM 1538 N N . LYS A 1 192 ? 11.012 -0.217 12.403 1.00 90.12 192 LYS A N 1
ATOM 1539 C CA . LYS A 1 192 ? 12.351 0.164 11.919 1.00 90.12 192 LYS A CA 1
ATOM 1540 C C . LYS A 1 192 ? 13.381 -0.950 12.143 1.00 90.12 192 LYS A C 1
ATOM 1542 O O . LYS A 1 192 ? 14.268 -1.122 11.309 1.00 90.12 192 LYS A O 1
ATOM 1547 N N . ALA A 1 193 ? 13.236 -1.712 13.226 1.00 91.62 193 ALA A N 1
ATOM 1548 C CA . ALA A 1 193 ? 14.041 -2.893 13.524 1.00 91.62 193 ALA A CA 1
ATOM 1549 C C . ALA A 1 193 ? 13.594 -4.166 12.769 1.00 91.62 193 ALA A C 1
ATOM 1551 O O . ALA A 1 193 ? 14.256 -5.192 12.886 1.00 91.62 193 ALA A O 1
ATOM 1552 N N . GLY A 1 194 ? 12.509 -4.115 11.984 1.00 91.06 194 GLY A N 1
ATOM 1553 C CA . GLY A 1 194 ? 11.965 -5.277 11.270 1.00 91.06 194 GLY A CA 1
ATOM 1554 C C . GLY A 1 194 ? 11.242 -6.275 12.177 1.00 91.06 194 GLY A C 1
ATOM 1555 O O . GLY A 1 194 ? 11.164 -7.454 11.846 1.00 91.06 194 GLY A O 1
ATOM 1556 N N . ILE A 1 195 ? 10.746 -5.824 13.331 1.00 92.94 195 ILE A N 1
ATOM 1557 C CA . ILE A 1 195 ? 10.022 -6.661 14.289 1.00 92.94 195 ILE A CA 1
ATOM 1558 C C . ILE A 1 195 ? 8.527 -6.612 13.968 1.00 92.94 195 ILE A C 1
ATOM 1560 O O . ILE A 1 195 ? 7.927 -5.538 13.902 1.00 92.94 195 ILE A O 1
ATOM 1564 N N . ASN A 1 196 ? 7.936 -7.793 13.793 1.00 94.00 196 ASN A N 1
ATOM 1565 C CA . ASN A 1 196 ? 6.500 -7.972 13.594 1.00 94.00 196 ASN A CA 1
ATOM 1566 C C . ASN A 1 196 ? 5.753 -7.857 14.924 1.00 94.00 196 ASN A C 1
ATOM 1568 O O . ASN A 1 196 ? 6.205 -8.392 15.937 1.00 94.00 196 ASN A O 1
ATOM 1572 N N . LEU A 1 197 ? 4.599 -7.189 14.908 1.00 92.69 197 LEU A N 1
ATOM 1573 C CA . LEU A 1 197 ? 3.792 -6.943 16.098 1.00 92.69 197 LEU A CA 1
ATOM 1574 C C . LEU A 1 197 ? 2.377 -7.482 15.944 1.00 92.69 197 LEU A C 1
ATOM 1576 O O . LEU A 1 197 ? 1.749 -7.319 14.903 1.00 92.69 197 LEU A O 1
ATOM 1580 N N . ILE A 1 198 ? 1.856 -8.051 17.031 1.00 94.31 198 ILE A N 1
ATOM 1581 C CA . ILE A 1 198 ? 0.416 -8.245 17.179 1.00 94.31 198 ILE A CA 1
ATOM 1582 C C . ILE A 1 198 ? -0.195 -6.886 17.514 1.00 94.31 198 ILE A C 1
ATOM 1584 O O . ILE A 1 198 ? 0.285 -6.170 18.393 1.00 94.31 198 ILE A O 1
ATOM 1588 N N . THR A 1 199 ? -1.252 -6.527 16.800 1.00 94.25 199 THR A N 1
ATOM 1589 C CA . THR A 1 199 ? -1.996 -5.289 17.010 1.00 94.25 199 THR A CA 1
ATOM 1590 C C . THR A 1 199 ? -3.236 -5.597 17.836 1.00 94.25 199 THR A C 1
ATOM 1592 O O . THR A 1 199 ? -4.117 -6.310 17.368 1.00 94.25 199 THR A O 1
ATOM 1595 N N . ALA A 1 200 ? -3.290 -5.084 19.063 1.00 94.69 200 ALA A N 1
ATOM 1596 C CA . ALA A 1 200 ? -4.505 -5.088 19.870 1.00 94.69 200 ALA A CA 1
ATOM 1597 C C . ALA A 1 200 ? -5.375 -3.891 19.473 1.00 94.69 200 ALA A C 1
ATOM 1599 O O . ALA A 1 200 ? -4.855 -2.778 19.377 1.00 94.69 200 ALA A O 1
ATOM 1600 N N . LEU A 1 201 ? -6.663 -4.132 19.249 1.00 95.56 201 LEU A N 1
ATOM 1601 C CA . LEU A 1 201 ? -7.658 -3.112 18.946 1.00 95.56 201 LEU A CA 1
ATOM 1602 C C . LEU A 1 201 ? -8.526 -2.802 20.167 1.00 95.56 201 LEU A C 1
ATOM 1604 O O . LEU A 1 201 ? -8.626 -3.587 21.114 1.00 95.56 201 LEU A O 1
ATOM 1608 N N . SER A 1 202 ? -9.172 -1.644 20.124 1.00 94.94 202 SER A N 1
ATOM 1609 C CA . SER A 1 202 ? -10.020 -1.112 21.190 1.00 94.94 202 SER A CA 1
ATOM 1610 C C . SER A 1 202 ? -11.240 -1.981 21.523 1.00 94.94 202 SER A C 1
ATOM 1612 O O . SER A 1 202 ? -11.708 -1.962 22.662 1.00 94.94 202 SER A O 1
ATOM 1614 N N . ASP A 1 203 ? -11.727 -2.778 20.571 1.00 95.31 203 ASP A N 1
ATOM 1615 C CA . ASP A 1 203 ? -12.843 -3.717 20.744 1.00 95.31 203 ASP A CA 1
ATOM 1616 C C . ASP A 1 203 ? -12.420 -5.075 21.347 1.00 95.31 203 ASP A C 1
ATOM 1618 O O . ASP A 1 203 ? -13.259 -5.951 21.562 1.00 95.31 203 ASP A O 1
ATOM 1622 N N . GLY A 1 204 ? -11.126 -5.252 21.637 1.00 94.75 204 GLY A N 1
ATOM 1623 C CA . GLY A 1 204 ? -10.545 -6.495 22.143 1.00 94.75 204 GLY A CA 1
ATOM 1624 C C . GLY A 1 204 ? -10.081 -7.466 21.054 1.00 94.75 204 GLY A C 1
ATOM 1625 O O . GLY A 1 204 ? -9.605 -8.554 21.381 1.00 94.75 204 GLY A O 1
ATOM 1626 N N . THR A 1 205 ? -10.184 -7.103 19.774 1.00 96.19 205 THR A N 1
ATOM 1627 C CA . THR A 1 205 ? -9.650 -7.902 18.667 1.00 96.19 205 THR A CA 1
ATOM 1628 C C . THR A 1 205 ? -8.120 -7.832 18.635 1.00 96.19 205 THR A C 1
ATOM 1630 O O . THR A 1 205 ? -7.522 -6.766 18.765 1.00 96.19 205 THR A O 1
ATOM 1633 N N . PHE A 1 206 ? -7.463 -8.974 18.411 1.00 96.88 206 PHE A N 1
ATOM 1634 C CA . PHE A 1 206 ? -6.018 -9.051 18.180 1.00 96.88 206 PHE A CA 1
ATOM 1635 C C . PHE A 1 206 ? -5.740 -9.451 16.734 1.00 96.88 206 PHE A C 1
ATOM 1637 O O . PHE A 1 206 ? -6.251 -10.466 16.262 1.00 96.88 206 PHE A O 1
ATOM 1644 N N . LEU A 1 207 ? -4.911 -8.674 16.042 1.00 96.62 207 LEU A N 1
ATOM 1645 C CA . LEU A 1 207 ? -4.542 -8.900 14.648 1.00 96.62 207 LEU A CA 1
ATOM 1646 C C . LEU A 1 207 ? -3.054 -9.246 14.525 1.00 96.62 207 LEU A C 1
ATOM 1648 O O . LEU A 1 207 ? -2.197 -8.538 15.060 1.00 96.62 207 LEU A O 1
ATOM 1652 N N . ALA A 1 208 ? -2.736 -10.299 13.775 1.00 95.88 208 ALA A N 1
ATOM 1653 C CA . ALA A 1 208 ? -1.414 -10.462 13.174 1.00 95.88 208 ALA A CA 1
ATOM 1654 C C . ALA A 1 208 ? -1.131 -9.312 12.176 1.00 95.88 208 ALA A C 1
ATOM 1656 O O . ALA A 1 208 ? -2.066 -8.599 11.797 1.00 95.88 208 ALA A O 1
ATOM 1657 N N . PRO A 1 209 ? 0.126 -9.108 11.727 1.00 95.12 209 PRO A N 1
ATOM 1658 C CA . PRO A 1 209 ? 0.428 -8.126 10.687 1.00 95.12 209 PRO A CA 1
ATOM 1659 C C . PRO A 1 209 ? -0.407 -8.379 9.425 1.00 95.12 209 PRO A C 1
ATOM 1661 O O . PRO A 1 209 ? -0.176 -9.345 8.699 1.00 95.12 209 PRO A O 1
ATOM 1664 N N . LEU A 1 210 ? -1.379 -7.502 9.168 1.00 95.38 210 LEU A N 1
ATOM 1665 C CA . LEU A 1 210 ? -2.304 -7.587 8.036 1.00 95.38 210 LEU A CA 1
ATOM 1666 C C . LEU A 1 210 ? -1.580 -7.513 6.682 1.00 95.38 210 LEU A C 1
ATOM 1668 O O . LEU A 1 210 ? -2.063 -8.045 5.694 1.00 95.38 210 LEU A O 1
ATOM 1672 N N . GLY A 1 211 ? -0.424 -6.846 6.633 1.00 94.94 211 GLY A N 1
ATOM 1673 C CA . GLY A 1 211 ? 0.436 -6.771 5.449 1.00 94.94 211 GLY A CA 1
ATOM 1674 C C . GLY A 1 211 ? 1.459 -7.907 5.332 1.00 94.94 211 GLY A C 1
ATOM 1675 O O . GLY A 1 211 ? 2.378 -7.801 4.517 1.00 94.94 211 GLY A O 1
ATOM 1676 N N . GLY A 1 212 ? 1.367 -8.939 6.176 1.00 93.50 212 GLY A N 1
ATOM 1677 C CA . GLY A 1 212 ? 2.284 -10.082 6.226 1.00 93.50 212 GLY A CA 1
ATOM 1678 C C . GLY A 1 212 ? 3.570 -9.837 7.026 1.00 93.50 212 GLY A C 1
ATOM 1679 O O . GLY A 1 212 ? 4.196 -10.783 7.500 1.00 93.50 212 GLY A O 1
ATOM 1680 N N . GLY A 1 213 ? 3.954 -8.579 7.241 1.00 93.69 213 GLY A N 1
ATOM 1681 C CA . GLY A 1 213 ? 5.110 -8.204 8.047 1.00 93.69 213 GLY A CA 1
ATOM 1682 C C . GLY A 1 213 ? 6.454 -8.286 7.316 1.00 93.69 213 GLY A C 1
ATOM 1683 O O . GLY A 1 213 ? 6.550 -8.229 6.084 1.00 93.69 213 GLY A O 1
ATOM 1684 N N . TYR A 1 214 ? 7.518 -8.380 8.112 1.00 92.62 214 TYR A N 1
ATOM 1685 C CA . TYR A 1 214 ? 8.918 -8.373 7.695 1.00 92.62 214 TYR A CA 1
ATOM 1686 C C . TYR A 1 214 ? 9.557 -9.753 7.829 1.00 92.62 214 TYR A C 1
ATOM 1688 O O . TYR A 1 214 ? 9.453 -10.397 8.875 1.00 92.62 214 TYR A O 1
ATOM 1696 N N . ALA A 1 215 ? 10.305 -10.159 6.806 1.00 91.25 215 ALA A N 1
ATOM 1697 C CA . ALA A 1 215 ? 11.236 -11.277 6.873 1.00 91.25 215 ALA A CA 1
ATOM 1698 C C . ALA A 1 215 ? 12.543 -10.856 7.572 1.00 91.25 215 ALA A C 1
ATOM 1700 O O . ALA A 1 215 ? 12.839 -9.669 7.712 1.00 91.25 215 ALA A O 1
ATOM 1701 N N . GLY A 1 216 ? 13.384 -11.824 7.958 1.00 86.38 216 GLY A N 1
ATOM 1702 C CA . GLY A 1 216 ? 14.634 -11.558 8.691 1.00 86.38 216 GLY A CA 1
ATOM 1703 C C . GLY A 1 216 ? 15.666 -10.693 7.947 1.00 86.38 216 GLY A C 1
ATOM 1704 O O . GLY A 1 216 ? 16.485 -10.034 8.578 1.00 86.38 216 GLY A O 1
ATOM 1705 N N . ASN A 1 217 ? 15.615 -10.639 6.613 1.00 85.88 217 ASN A N 1
ATOM 1706 C CA . ASN A 1 217 ? 16.426 -9.733 5.783 1.00 85.88 217 ASN A CA 1
ATOM 1707 C C . ASN A 1 217 ? 15.737 -8.371 5.524 1.00 85.88 217 ASN A C 1
ATOM 1709 O O . ASN A 1 217 ? 16.251 -7.537 4.779 1.00 85.88 217 ASN A O 1
ATOM 1713 N N . GLY A 1 218 ? 14.571 -8.139 6.132 1.00 87.00 218 GLY A N 1
ATOM 1714 C CA . GLY A 1 218 ? 13.817 -6.893 6.081 1.00 87.00 218 GLY A CA 1
ATOM 1715 C C . GLY A 1 218 ? 12.972 -6.677 4.825 1.00 87.00 218 GLY A C 1
ATOM 1716 O O . GLY A 1 218 ? 12.474 -5.559 4.664 1.00 87.00 218 GLY A O 1
ATOM 1717 N N . VAL A 1 219 ? 12.823 -7.683 3.952 1.00 90.44 219 VAL A N 1
ATOM 1718 C CA . VAL A 1 219 ? 11.842 -7.656 2.849 1.00 90.44 219 VAL A CA 1
ATOM 1719 C C . VAL A 1 219 ? 10.456 -8.061 3.356 1.00 90.44 219 VAL A C 1
ATOM 1721 O O . VAL A 1 219 ? 10.321 -8.526 4.487 1.00 90.44 219 VAL A O 1
ATOM 1724 N N . SER A 1 220 ? 9.422 -7.857 2.542 1.00 90.56 220 SER A N 1
ATOM 1725 C CA . SER A 1 220 ? 8.064 -8.277 2.909 1.00 90.56 220 SER A CA 1
ATOM 1726 C C . SER A 1 220 ? 7.918 -9.799 2.817 1.00 90.56 220 SER A C 1
ATOM 1728 O O . SER A 1 220 ? 8.592 -10.424 1.999 1.00 90.56 220 SER A O 1
ATOM 1730 N N . ILE A 1 221 ? 7.077 -10.383 3.674 1.00 85.06 221 ILE A N 1
ATOM 1731 C CA . ILE A 1 221 ? 6.785 -11.830 3.693 1.00 85.06 221 ILE A CA 1
ATOM 1732 C C . ILE A 1 221 ? 5.757 -12.235 2.618 1.00 85.06 221 ILE A C 1
ATOM 1734 O O . ILE A 1 221 ? 5.685 -13.408 2.261 1.00 85.06 221 ILE A O 1
ATOM 1738 N N . GLU A 1 222 ? 5.004 -11.274 2.084 1.00 72.75 222 GLU A N 1
ATOM 1739 C CA . GLU A 1 222 ? 3.941 -11.469 1.087 1.00 72.75 222 GLU A CA 1
ATOM 1740 C C . GLU A 1 222 ? 4.277 -10.852 -0.274 1.00 72.75 222 GLU A C 1
ATOM 1742 O O . GLU A 1 222 ? 4.940 -9.787 -0.300 1.00 72.75 222 GLU A O 1
#

Radius of gyration: 18.73 Å; Cα contacts (8 Å, |Δi|>4): 358; chains: 1; bounding box: 42×51×63 Å

pLDDT: mean 94.94, std 4.41, range [65.12, 98.81]

Nearest PDB structures (foldseek):
  8phb-assembly1_B  TM=3.021E-01  e=1.409E-01  Allochromatium vinosum
  8phb-assembly1_A  TM=3.013E-01  e=3.967E-01  Allochromatium vinosum
  5gs5-assembly2_D-3  TM=1.627E-01  e=2.465E+00  Rattus norvegicus